Protein AF-A0A831ULT7-F1 (afdb_monomer)

Mean predicted aligned error: 6.1 Å

Secondary structure (DSSP, 8-state):
--------SEEEEEEEETTEEEEEEEETTEEEEEEEEEESHHHHHHHHHHHHHHHHHHHHHHHHHHHHTTT--HHHHHHHHHHHHHHHHTTS-HHHHHHHHHHHHHHHHTT----HHHHHHHHHHHTS-GGGHHHHHHHH-TTTHHHHHHHHTTPPPP--EEEEEEETTSTTEEEEEEEE----TTSSGGGGEEEEEEEETTS--EEEEEETT--S-SEEEETTSEEEEEEE---S---SSS--HHHHHHHHHHH-SSHHHHHHHHHTS---S-EEEEEEE--GGGTTSTT---EEEEEEE-SS-EEEEETT-HHHHH-EEE-TTS-EEE-----TTEE-

Nearest PDB structures (foldseek):
  2x1e-assembly3_C  TM=8.257E-01  e=5.379E-12  Penicillium chrysogenum
  6dxw-assembly4_D  TM=7.769E-01  e=4.660E-09  Homo sapiens
  5u84-assembly2_B  TM=7.081E-01  e=1.537E-08  Balaenoptera acutorostrata
  5u81-assembly1_A  TM=6.852E-01  e=1.823E-08  Heterocephalus glaber
  5u84-assembly1_A  TM=7.071E-01  e=2.873E-08  Balaenoptera acutorostrata

Foldseek 3Di:
DDDDDWDFPDKDFPDFDDPKTWMWGQTPVGIAIEIEFEEALLRRLLRQLLHQLVQLVVLLVLLLVVVVVLVDDSVLLLVVLVVLLVLQVVAAPPSNLNNLQSSQVNNVVNPHPDDSSSLSSSLSSLLDPLVPQLVVLVVRCVDPNPVSNVVSPPDDDFDKDKKWFFAPVDVLRFIDIDIDGGDDPPSCQVVQWHKYFYHYPPWWTKIATDGRSLPFHCWIATPLQKTKHKDADQDPAFASNWHRVRNLNRCLRTHDNDPVVNCVSQQPGQAGAWMKMKMKHRRPVQRPHPPGDIWMWIWTDHRPDIDIDTAQRVCLVVAWDQDPVRDTDRDGDRHHRMDD

Solvent-accessible surface area (backbone atoms only — not comparable to full-atom values): 17927 Å² total; per-residue (Å²): 136,82,88,79,89,80,69,67,78,47,74,47,76,78,40,73,45,96,88,16,36,24,34,38,33,35,34,100,92,46,75,46,41,37,36,37,32,44,37,50,48,50,52,25,14,26,27,48,14,45,54,40,22,70,36,24,39,52,36,39,53,38,61,54,40,64,47,39,76,64,66,45,55,63,72,56,52,52,52,49,33,55,58,51,29,62,40,23,52,80,46,44,58,64,61,57,59,46,16,44,46,22,19,18,52,18,5,43,77,63,71,26,88,38,48,49,66,45,42,47,36,45,52,35,54,74,66,49,67,76,87,46,53,64,67,56,41,58,79,72,33,92,84,62,45,71,70,46,43,61,69,59,67,78,70,78,81,71,68,45,43,56,39,36,40,17,38,96,78,34,80,91,38,46,59,48,73,51,71,47,88,49,68,80,76,93,57,62,54,79,79,33,44,33,34,40,39,43,37,42,64,98,45,41,35,28,37,28,48,39,41,40,55,60,84,36,30,63,26,37,38,22,77,56,36,38,35,42,39,54,29,88,35,94,56,94,49,63,45,52,75,11,31,48,63,38,51,51,49,31,45,36,38,35,67,35,70,48,59,68,52,35,48,52,55,61,66,72,48,52,34,18,48,25,33,30,38,39,41,35,28,44,35,64,91,34,61,94,47,95,73,46,64,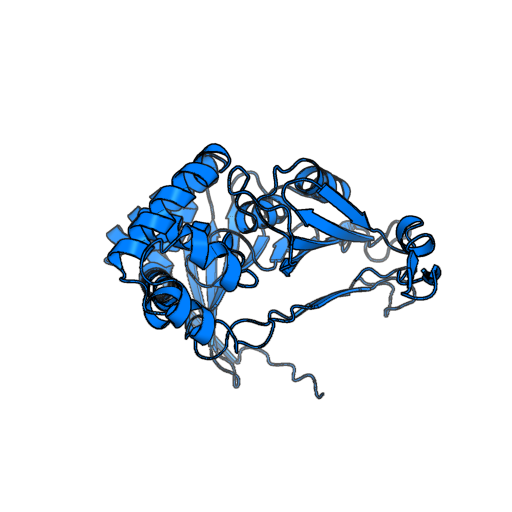56,50,52,40,29,34,49,33,23,43,84,46,66,48,79,43,46,48,49,25,67,66,30,71,65,31,57,47,70,46,102,88,67,47,79,42,78,72,46,78,55,28,78,52,29,42,106

Sequence (340 aa):
MSIIHVTAADKRIERAVGGGRLEVYTSPLGELPVVHISGTPEQMGRQYGALVGDKIARTASRLVGLFTEMGVPESIVHTLLDVCWKRLEAFTPERYLCEMAAIAEGAQEAGFAVTLEDLQRITTVTNFDLYKQEERAFEFLAHDAPEVLQKLQGRNAMSCTMFAVWGSRTLDGKLFASRDLDWASQTGIHEDRLITVYRPEGRNAFVSMDYAGIMGALAGMNQCGMSLAEVGSFSVCEELDGIPWVLMARRVLEEATCLEEAVDIIQHAMHTIGYNYLVADGDPEHFGTEAFNPRAAAFETNHACCAIFYADDPQEHAATWTDPDGNAVPYGLPMKEAVM

pLDDT: mean 89.7, std 14.27, range [40.59, 98.88]

Radius of gyration: 20.84 Å; Cα contacts (8 Å, |Δi|>4): 723; chains: 1; bounding box: 60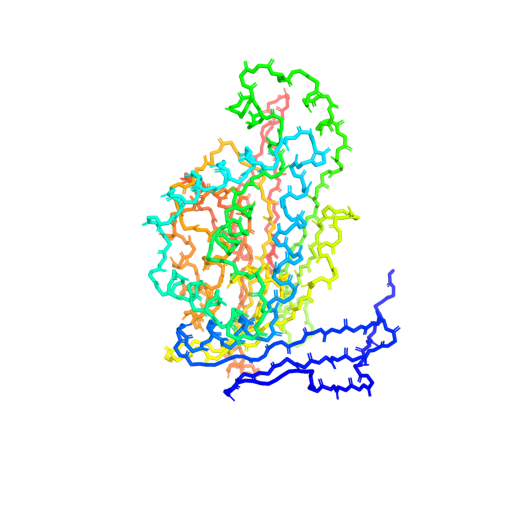×54×46 Å

Structure (mmCIF, N/CA/C/O backbone):
data_AF-A0A831ULT7-F1
#
_entry.id   AF-A0A831ULT7-F1
#
loop_
_atom_site.group_PDB
_atom_site.id
_atom_site.type_symbol
_atom_site.label_atom_id
_atom_site.label_alt_id
_atom_site.label_comp_id
_atom_site.label_asym_id
_atom_site.label_entity_id
_atom_site.label_seq_id
_atom_site.pdbx_PDB_ins_code
_atom_site.Cartn_x
_atom_site.Cartn_y
_atom_site.Cartn_z
_atom_site.occupancy
_atom_site.B_iso_or_equiv
_atom_site.auth_seq_id
_atom_site.auth_comp_id
_atom_site.auth_asym_id
_atom_site.auth_atom_id
_atom_site.pdbx_PDB_model_num
ATOM 1 N N . MET A 1 1 ? 20.413 -20.441 5.999 1.00 49.72 1 MET A N 1
ATOM 2 C CA . MET A 1 1 ? 19.109 -19.946 6.484 1.00 49.72 1 MET A CA 1
ATOM 3 C C . MET A 1 1 ? 18.143 -21.121 6.472 1.00 49.72 1 MET A C 1
ATOM 5 O O . MET A 1 1 ? 18.049 -21.779 5.445 1.00 49.72 1 MET A O 1
ATOM 9 N N . SER A 1 2 ? 17.517 -21.464 7.596 1.00 58.06 2 SER A N 1
ATOM 10 C CA . SER A 1 2 ? 16.446 -22.469 7.635 1.00 58.06 2 SER A CA 1
ATOM 11 C C . SER A 1 2 ? 15.106 -21.746 7.548 1.00 58.06 2 SER A C 1
ATOM 13 O O . SER A 1 2 ? 14.814 -20.935 8.426 1.00 58.06 2 SER A O 1
ATOM 15 N N . ILE A 1 3 ? 14.305 -22.020 6.518 1.00 67.50 3 ILE A N 1
ATOM 16 C CA . ILE A 1 3 ? 12.929 -21.515 6.440 1.00 67.50 3 ILE A CA 1
ATOM 17 C C . ILE A 1 3 ? 12.087 -22.356 7.401 1.00 67.50 3 ILE A C 1
ATOM 19 O O . ILE A 1 3 ? 11.975 -23.571 7.237 1.00 67.50 3 ILE A O 1
ATOM 23 N N . ILE A 1 4 ? 11.538 -21.722 8.436 1.00 76.00 4 ILE A N 1
ATOM 24 C CA . ILE A 1 4 ? 10.643 -22.380 9.389 1.00 76.00 4 ILE A CA 1
ATOM 25 C C . ILE A 1 4 ? 9.215 -22.087 8.943 1.00 76.00 4 ILE A C 1
ATOM 27 O O . ILE A 1 4 ? 8.753 -20.952 9.021 1.00 76.00 4 ILE A O 1
ATOM 31 N N . HIS A 1 5 ? 8.508 -23.118 8.492 1.00 79.12 5 HIS A N 1
ATOM 32 C CA . HIS A 1 5 ? 7.079 -23.013 8.225 1.00 79.12 5 HIS A CA 1
ATOM 33 C C . HIS A 1 5 ? 6.319 -23.133 9.540 1.00 79.12 5 HIS A C 1
ATOM 35 O O . HIS A 1 5 ? 6.414 -24.148 10.231 1.00 79.12 5 HIS A O 1
ATOM 41 N N . VAL A 1 6 ? 5.552 -22.101 9.877 1.00 82.31 6 VAL A N 1
ATOM 42 C CA . VAL A 1 6 ? 4.725 -22.085 11.080 1.00 82.31 6 VAL A CA 1
ATOM 43 C C . VAL A 1 6 ? 3.276 -21.891 10.681 1.00 82.31 6 VAL A C 1
ATOM 45 O O . VAL A 1 6 ? 2.928 -20.950 9.978 1.00 82.31 6 VAL A O 1
ATOM 48 N N . THR A 1 7 ? 2.428 -22.809 11.131 1.00 85.94 7 THR A N 1
ATOM 49 C CA . THR A 1 7 ? 0.974 -22.675 11.030 1.00 85.94 7 THR A CA 1
ATOM 50 C C . THR A 1 7 ? 0.452 -22.121 12.348 1.00 85.94 7 THR A C 1
ATOM 52 O O . THR A 1 7 ? 0.952 -22.490 13.414 1.00 85.94 7 THR A O 1
ATOM 55 N N . ALA A 1 8 ? -0.539 -21.232 12.288 1.00 87.00 8 ALA A N 1
ATOM 56 C CA . ALA A 1 8 ? -1.221 -20.770 13.488 1.00 87.00 8 ALA A CA 1
ATOM 57 C C . ALA A 1 8 ? -1.828 -21.967 14.238 1.00 87.00 8 ALA A C 1
ATOM 59 O O . ALA A 1 8 ? -2.486 -22.817 13.638 1.00 87.00 8 ALA A O 1
ATOM 60 N N . ALA A 1 9 ? -1.578 -22.038 15.542 1.00 86.19 9 ALA A N 1
ATOM 61 C CA . ALA A 1 9 ? -2.089 -23.094 16.408 1.00 86.19 9 ALA A CA 1
ATOM 62 C C . ALA A 1 9 ? -3.537 -22.824 16.839 1.00 86.19 9 ALA A C 1
ATOM 64 O O . ALA A 1 9 ? -4.292 -23.764 17.071 1.00 86.19 9 ALA A O 1
ATOM 65 N N . ASP A 1 10 ? -3.910 -21.548 16.941 1.00 93.12 10 ASP A N 1
ATOM 66 C CA . ASP A 1 10 ? -5.239 -21.108 17.354 1.00 93.12 10 ASP A CA 1
ATOM 67 C C . ASP A 1 10 ? -5.597 -19.760 16.709 1.00 93.12 10 ASP A C 1
ATOM 69 O O . ASP A 1 10 ? -4.718 -19.027 16.235 1.00 93.12 10 ASP A O 1
ATOM 73 N N . LYS A 1 11 ? -6.891 -19.431 16.703 1.00 95.19 11 LYS A N 1
ATOM 74 C CA . LYS A 1 11 ? -7.407 -18.115 16.329 1.00 95.19 11 LYS A CA 1
ATOM 75 C C . LYS A 1 11 ? -8.540 -17.680 17.254 1.00 95.19 11 LYS A C 1
ATOM 77 O O . LYS A 1 11 ? -9.432 -18.461 17.579 1.00 95.19 11 LYS A O 1
ATOM 82 N N . ARG A 1 12 ? -8.569 -16.392 17.591 1.00 97.25 12 ARG A N 1
ATOM 83 C CA . ARG A 1 12 ? -9.675 -15.767 18.335 1.00 97.25 12 ARG A CA 1
ATOM 84 C C . ARG A 1 12 ? -10.178 -14.519 17.627 1.00 97.25 12 ARG A C 1
ATOM 86 O O . ARG A 1 12 ? -9.401 -13.826 16.980 1.00 97.25 12 ARG A O 1
ATOM 93 N N . ILE A 1 13 ? -11.461 -14.210 17.787 1.00 98.00 13 ILE A N 1
ATOM 94 C CA . ILE A 1 13 ? -12.004 -12.898 17.423 1.00 98.00 13 ILE A CA 1
ATOM 95 C C . ILE A 1 13 ? -11.817 -11.992 18.636 1.00 98.00 13 ILE A C 1
ATOM 97 O O . ILE A 1 13 ? -12.379 -12.263 19.695 1.00 98.00 13 ILE A O 1
ATOM 101 N N . GLU A 1 14 ? -11.013 -10.944 18.493 1.00 97.75 14 GLU A N 1
ATOM 102 C CA . GLU A 1 14 ? -10.757 -9.984 19.567 1.00 97.75 14 GLU A CA 1
ATOM 103 C C . GLU A 1 14 ? -11.822 -8.885 19.604 1.00 97.75 14 GLU A C 1
ATOM 105 O O . GLU A 1 14 ? -12.304 -8.521 20.675 1.00 97.75 14 GLU A O 1
ATOM 110 N N . ARG A 1 15 ? -12.223 -8.377 18.433 1.00 98.31 15 ARG A N 1
ATOM 111 C CA . ARG A 1 15 ? -13.277 -7.362 18.288 1.00 98.31 15 ARG A CA 1
ATOM 112 C C . ARG A 1 15 ? -14.098 -7.619 17.030 1.00 98.31 15 ARG A C 1
ATOM 114 O O . ARG A 1 15 ? -13.589 -8.169 16.055 1.00 98.31 15 ARG A O 1
ATOM 121 N N . ALA A 1 16 ? -15.357 -7.196 17.046 1.00 98.19 16 ALA A N 1
ATOM 122 C CA . ALA A 1 16 ? -16.252 -7.243 15.895 1.00 98.19 16 ALA A CA 1
ATOM 123 C C . ALA A 1 16 ? -17.182 -6.026 15.906 1.00 98.19 16 ALA A C 1
ATOM 125 O O . ALA A 1 16 ? -17.679 -5.639 16.964 1.00 98.19 16 ALA A O 1
ATOM 126 N N . VAL A 1 17 ? -17.422 -5.436 14.737 1.00 98.06 17 VAL A N 1
ATOM 127 C CA . VAL A 1 17 ? -18.318 -4.286 14.566 1.00 98.06 17 VAL A CA 1
ATOM 128 C C . VAL A 1 17 ? -18.923 -4.298 13.164 1.00 98.06 17 VAL A C 1
ATOM 130 O O . VAL A 1 17 ? -18.213 -4.379 12.163 1.00 98.06 17 VAL A O 1
ATOM 133 N N . GLY A 1 18 ? -20.254 -4.237 13.073 1.00 95.06 18 GLY A N 1
ATOM 134 C CA . GLY A 1 18 ? -20.953 -4.374 11.792 1.00 95.06 18 GLY A CA 1
ATOM 135 C C . GLY A 1 18 ? -20.552 -5.666 11.065 1.00 95.06 18 GLY A C 1
ATOM 136 O O . GLY A 1 18 ? -20.682 -6.753 11.623 1.00 95.06 18 GLY A O 1
ATOM 137 N N . GLY A 1 19 ? -20.056 -5.541 9.829 1.00 93.88 19 GLY A N 1
ATOM 138 C CA . GLY A 1 19 ? -19.497 -6.655 9.047 1.00 93.88 19 GLY A CA 1
ATOM 139 C C . GLY A 1 19 ? -17.994 -6.903 9.250 1.00 93.88 19 GLY A C 1
ATOM 14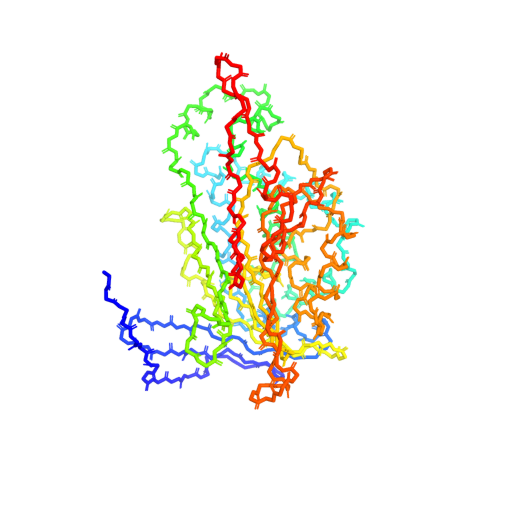0 O O . GLY A 1 19 ? -17.458 -7.868 8.704 1.00 93.88 19 GLY A O 1
ATOM 141 N N . GLY A 1 20 ? -17.313 -6.050 10.019 1.00 98.31 20 GLY A N 1
ATOM 142 C CA . GLY A 1 20 ? -15.874 -6.118 10.248 1.00 98.31 20 GLY A CA 1
ATOM 143 C C . GLY A 1 20 ? -15.497 -6.894 11.511 1.00 98.31 20 GLY A C 1
ATOM 144 O O . GLY A 1 20 ? -16.262 -6.967 12.477 1.00 98.31 20 GLY A O 1
ATOM 145 N N . ARG A 1 21 ? -14.291 -7.469 11.525 1.00 98.69 21 ARG A N 1
ATOM 146 C CA . ARG A 1 21 ? -13.740 -8.170 12.697 1.00 98.69 21 ARG A CA 1
ATOM 147 C C . ARG A 1 21 ? -12.218 -8.136 12.741 1.00 98.69 21 ARG A C 1
ATOM 149 O O . ARG A 1 21 ? -11.567 -8.164 11.702 1.00 98.69 21 ARG A O 1
ATOM 156 N N . LEU A 1 22 ? -11.673 -8.134 13.949 1.00 98.69 22 LEU A N 1
ATOM 157 C CA . LEU A 1 22 ? -10.258 -8.323 14.237 1.00 98.69 22 LEU A CA 1
ATOM 158 C C . LEU A 1 22 ? -10.070 -9.750 14.753 1.00 98.69 22 LEU A C 1
ATOM 160 O O . LEU A 1 22 ? -10.555 -10.094 15.832 1.00 98.69 22 LEU A O 1
ATOM 164 N N . GLU A 1 23 ? -9.380 -10.571 13.975 1.00 98.19 23 GLU A N 1
ATOM 165 C CA . GLU A 1 23 ? -8.919 -11.895 14.377 1.00 98.19 23 GLU A CA 1
ATOM 166 C C . GLU A 1 23 ? -7.468 -11.810 14.858 1.00 98.19 23 GLU A C 1
ATOM 168 O O . GLU A 1 23 ? -6.672 -11.042 14.325 1.00 98.19 23 GLU A O 1
ATOM 173 N N . VAL A 1 24 ? -7.099 -12.616 15.848 1.00 97.81 24 VAL A N 1
ATOM 174 C CA . VAL A 1 24 ? -5.704 -12.799 16.251 1.00 97.81 24 VAL A CA 1
ATOM 175 C C . VAL A 1 24 ? -5.343 -14.262 16.094 1.00 97.81 24 VAL A C 1
ATOM 177 O O . VAL A 1 24 ? -5.954 -15.129 16.723 1.00 97.81 24 VAL A O 1
ATOM 180 N N . TYR A 1 25 ? -4.357 -14.511 15.239 1.00 96.38 25 TYR A N 1
ATOM 181 C CA . TYR A 1 25 ? -3.784 -15.826 14.990 1.00 96.38 25 TYR A CA 1
ATOM 182 C C . TYR A 1 25 ? -2.570 -16.011 15.893 1.00 96.38 25 TYR A C 1
ATOM 184 O O . TYR A 1 25 ? -1.642 -15.204 15.854 1.00 96.38 25 TYR A O 1
ATOM 192 N N . THR A 1 26 ? -2.554 -17.072 16.694 1.00 95.62 26 THR A N 1
ATOM 193 C CA . THR A 1 26 ? -1.462 -17.345 17.635 1.00 95.62 26 THR A CA 1
ATOM 194 C C . THR A 1 26 ? -0.601 -18.491 17.118 1.00 95.62 26 THR A C 1
ATOM 196 O O . THR A 1 26 ? -1.102 -19.550 16.741 1.00 95.62 26 THR A O 1
ATOM 199 N N . SER A 1 27 ? 0.715 -18.294 17.120 1.00 92.31 27 SER A N 1
ATOM 200 C CA . SER A 1 27 ? 1.706 -19.296 16.728 1.00 92.31 27 SER A CA 1
ATOM 201 C C . SER A 1 27 ? 2.856 -19.366 17.743 1.00 92.31 27 SER A C 1
ATOM 203 O O . SER A 1 27 ? 3.010 -18.447 18.550 1.00 92.31 27 SER A O 1
ATOM 205 N N . PRO A 1 28 ? 3.722 -20.396 17.690 1.00 90.56 28 PRO A N 1
ATOM 206 C CA . PRO A 1 28 ? 4.948 -20.432 18.492 1.00 90.56 28 PRO A CA 1
ATOM 207 C C . PRO A 1 28 ? 5.895 -19.238 18.280 1.00 90.56 28 PRO A C 1
ATOM 209 O O . PRO A 1 28 ? 6.752 -19.001 19.125 1.00 90.56 28 PRO A O 1
ATOM 212 N N . LEU A 1 29 ? 5.756 -18.498 17.172 1.00 88.62 29 LEU A N 1
ATOM 213 C CA . LEU A 1 29 ? 6.556 -17.305 16.863 1.00 88.62 29 LEU A CA 1
ATOM 214 C C . LEU A 1 29 ? 5.872 -15.990 17.271 1.00 88.62 29 LEU A C 1
ATOM 216 O O . LEU A 1 29 ? 6.425 -14.916 17.048 1.00 88.62 29 LEU A O 1
ATOM 220 N N . GLY A 1 30 ? 4.684 -16.064 17.873 1.00 91.06 30 GLY A N 1
ATOM 221 C CA . GLY A 1 30 ? 3.921 -14.911 18.335 1.00 91.06 30 GLY A CA 1
ATOM 222 C C . GLY A 1 30 ? 2.551 -14.793 17.679 1.00 91.06 30 GLY A C 1
ATOM 223 O O . GLY A 1 30 ? 2.062 -15.713 17.015 1.00 91.06 30 GLY A O 1
ATOM 224 N N . GLU A 1 31 ? 1.928 -13.642 17.912 1.00 94.12 31 GLU A N 1
ATOM 225 C CA . GLU A 1 31 ? 0.592 -13.319 17.423 1.00 94.12 31 GLU A CA 1
ATOM 226 C C . GLU A 1 31 ? 0.642 -12.518 16.115 1.00 94.12 31 GLU A C 1
ATOM 228 O O . GLU A 1 31 ? 1.547 -11.707 15.893 1.00 94.12 31 GLU A O 1
ATOM 233 N N . LEU A 1 32 ? -0.354 -12.748 15.260 1.00 95.19 32 LEU A N 1
ATOM 234 C CA . LEU A 1 32 ? -0.589 -12.012 14.025 1.00 95.19 32 LEU A CA 1
ATOM 235 C C . LEU A 1 32 ? -2.038 -11.500 14.002 1.00 95.19 32 LEU A C 1
ATOM 237 O O . LEU A 1 32 ? -2.967 -12.299 13.836 1.00 95.19 32 LEU A O 1
ATOM 241 N N . PRO A 1 33 ? -2.246 -10.186 14.179 1.00 97.31 33 PRO A N 1
ATOM 242 C CA . PRO A 1 33 ? -3.554 -9.568 14.017 1.00 97.31 33 PRO A CA 1
ATOM 243 C C . PRO A 1 33 ? -3.970 -9.547 12.538 1.00 97.31 33 PRO A C 1
ATOM 245 O O . PRO A 1 33 ? -3.196 -9.128 11.677 1.00 97.31 33 PRO A O 1
ATOM 248 N N . VAL A 1 34 ? -5.202 -9.969 12.251 1.00 98.06 34 VAL A N 1
ATOM 249 C CA . VAL A 1 34 ? -5.816 -9.958 10.919 1.00 98.06 34 VAL A CA 1
ATOM 250 C C . VAL A 1 34 ? -7.158 -9.237 10.992 1.00 98.06 34 VAL A C 1
ATOM 252 O O . VAL A 1 34 ? -8.113 -9.706 11.610 1.00 98.06 34 VAL A O 1
ATOM 255 N N . VAL A 1 35 ? -7.235 -8.075 10.358 1.00 98.62 35 VAL A N 1
ATOM 256 C CA . VAL A 1 35 ? -8.439 -7.253 10.277 1.00 98.62 35 VAL A CA 1
ATOM 257 C C . VAL A 1 35 ? -9.208 -7.636 9.021 1.00 98.62 35 VAL A C 1
ATOM 259 O O . VAL A 1 35 ? -8.644 -7.701 7.938 1.00 98.62 35 VAL A O 1
ATOM 262 N N . HIS A 1 36 ? -10.507 -7.871 9.132 1.00 98.69 36 HIS A N 1
ATOM 263 C CA . HIS A 1 36 ? -11.393 -8.050 7.989 1.00 98.69 36 HIS A CA 1
ATOM 264 C C . HIS A 1 36 ? -12.389 -6.901 7.954 1.00 98.69 36 HIS A C 1
ATOM 266 O O . HIS A 1 36 ? -13.108 -6.705 8.935 1.00 98.69 36 HIS A O 1
ATOM 272 N N . ILE A 1 37 ? -12.462 -6.197 6.826 1.00 98.75 37 ILE A N 1
ATOM 273 C CA . ILE A 1 37 ? -13.422 -5.110 6.602 1.00 98.75 37 ILE A CA 1
ATOM 274 C C . ILE A 1 37 ? -14.040 -5.197 5.208 1.00 98.75 37 ILE A C 1
ATOM 276 O O . ILE A 1 37 ? -13.478 -5.807 4.295 1.00 98.75 37 ILE A O 1
ATOM 280 N N . SER A 1 38 ? -15.228 -4.620 5.054 1.00 98.56 38 SER A N 1
ATOM 281 C CA . SER A 1 38 ? -15.977 -4.664 3.796 1.00 98.56 38 SER A CA 1
ATOM 282 C C . SER A 1 38 ? -16.980 -3.525 3.665 1.00 98.56 38 SER A C 1
ATOM 284 O O . SER A 1 38 ? -17.522 -3.082 4.684 1.00 98.56 38 SER A O 1
ATOM 286 N N . GLY A 1 39 ? -17.280 -3.138 2.423 1.00 98.38 39 GLY A N 1
ATOM 287 C CA . GLY A 1 39 ? -18.316 -2.15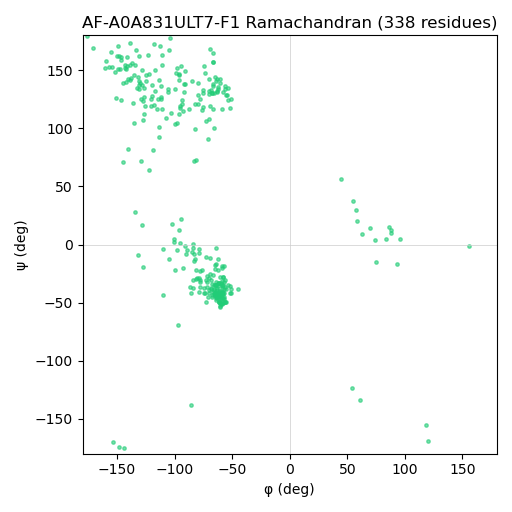8 2.088 1.00 98.38 39 GLY A CA 1
ATOM 288 C C . GLY A 1 39 ? -17.784 -0.915 1.375 1.00 98.38 39 GLY A C 1
ATOM 289 O O . GLY A 1 39 ? -16.739 -0.959 0.721 1.00 98.38 39 GLY A O 1
ATOM 290 N N . THR A 1 40 ? -18.515 0.192 1.503 1.00 98.38 40 THR A N 1
ATOM 291 C CA . THR A 1 40 ? -18.085 1.516 1.023 1.00 98.38 40 THR A CA 1
ATOM 292 C C . THR A 1 40 ? -16.870 2.027 1.816 1.00 98.38 40 THR A C 1
ATOM 294 O O . THR A 1 40 ? -16.588 1.500 2.900 1.00 98.38 40 THR A O 1
ATOM 297 N N . PRO A 1 41 ? -16.150 3.060 1.335 1.00 98.44 41 PRO A N 1
ATOM 298 C CA . PRO A 1 41 ? -15.070 3.694 2.096 1.00 98.44 41 PRO A CA 1
ATOM 299 C C . PRO A 1 41 ? -15.485 4.097 3.521 1.00 98.44 41 PRO A C 1
ATOM 301 O O . PRO A 1 41 ? -14.767 3.814 4.476 1.00 98.44 41 PRO A O 1
ATOM 304 N N . GLU A 1 42 ? -16.686 4.650 3.700 1.00 98.56 42 GLU A N 1
ATOM 305 C CA . GLU A 1 42 ? -17.234 5.024 5.008 1.00 98.56 42 GLU A CA 1
ATOM 306 C C . GLU A 1 42 ? -17.435 3.806 5.918 1.00 98.56 42 GLU A C 1
ATOM 308 O O . GLU A 1 42 ? -17.086 3.818 7.100 1.00 98.56 42 GLU A O 1
ATOM 313 N N . GLN A 1 43 ? -18.013 2.729 5.378 1.00 98.69 43 GLN A N 1
ATOM 314 C CA . GLN A 1 43 ? -18.287 1.513 6.141 1.00 98.69 43 GLN A CA 1
ATOM 315 C C . GLN A 1 43 ? -16.994 0.812 6.554 1.00 98.69 43 GLN A C 1
ATOM 317 O O . GLN A 1 43 ? -16.866 0.394 7.707 1.00 98.69 43 GLN A O 1
ATOM 322 N N . MET A 1 44 ? -16.042 0.690 5.626 1.00 98.62 44 MET A N 1
ATOM 323 C CA . MET A 1 44 ? -14.731 0.107 5.898 1.00 98.62 44 MET A CA 1
ATOM 324 C C . MET A 1 44 ? -13.952 0.949 6.903 1.00 98.62 44 MET A C 1
ATOM 326 O O . MET A 1 44 ? -13.418 0.386 7.857 1.00 98.62 44 MET A O 1
ATOM 330 N N . GLY A 1 45 ? -13.948 2.275 6.747 1.00 98.69 45 GLY A N 1
ATOM 331 C CA . GLY A 1 45 ? -13.260 3.175 7.663 1.00 98.69 45 GLY A CA 1
ATOM 332 C C . GLY A 1 45 ? -13.791 3.049 9.089 1.00 98.69 45 GLY A C 1
ATOM 333 O O . GLY A 1 45 ? -13.025 2.749 10.006 1.00 98.69 45 GLY A O 1
ATOM 334 N N . ARG A 1 46 ? -15.116 3.133 9.273 1.00 98.81 46 ARG A N 1
ATOM 335 C CA . ARG A 1 46 ? -15.748 2.963 10.595 1.00 98.81 46 ARG A CA 1
ATOM 336 C C . ARG A 1 46 ? -15.425 1.613 11.230 1.00 98.81 46 ARG A C 1
ATOM 338 O O . ARG A 1 46 ? -15.121 1.550 12.420 1.00 98.81 46 ARG A O 1
ATOM 345 N N . GLN A 1 47 ? -15.457 0.536 10.440 1.00 98.81 47 GLN A N 1
ATOM 346 C CA . GLN A 1 47 ? -15.057 -0.790 10.913 1.00 98.81 47 GLN A CA 1
ATOM 347 C C . GLN A 1 47 ? -13.592 -0.790 11.359 1.00 98.81 47 GLN A C 1
ATOM 349 O O . GLN A 1 47 ? -13.296 -1.186 12.480 1.00 98.81 47 GLN A O 1
ATOM 354 N N . TYR A 1 48 ? -12.673 -0.326 10.513 1.00 98.81 48 TYR A N 1
ATOM 355 C CA . TYR A 1 48 ? -11.241 -0.352 10.796 1.00 98.81 48 TYR A CA 1
ATOM 356 C C . TYR A 1 48 ? -10.893 0.453 12.055 1.00 98.81 48 TYR A C 1
ATOM 358 O O . TYR A 1 48 ? -10.253 -0.078 12.964 1.00 98.81 48 TYR A O 1
ATOM 366 N N . GLY A 1 49 ? -11.394 1.687 12.169 1.00 98.75 49 GLY A N 1
ATOM 367 C CA . GLY A 1 49 ? -11.181 2.537 13.342 1.00 98.75 49 GLY A CA 1
ATOM 368 C C . GLY A 1 49 ? -11.657 1.896 14.646 1.00 98.75 49 GLY A C 1
ATOM 369 O O . GLY A 1 49 ? -10.911 1.842 15.625 1.00 98.75 49 GLY A O 1
ATOM 370 N N . ALA A 1 50 ? -12.864 1.327 14.652 1.00 98.81 50 ALA A N 1
ATOM 371 C CA . ALA A 1 50 ? -13.410 0.655 15.830 1.00 98.81 50 ALA A CA 1
ATOM 372 C C . ALA A 1 50 ? -12.661 -0.643 16.188 1.00 98.81 50 ALA A C 1
ATOM 374 O O . ALA A 1 50 ? -12.587 -1.034 17.355 1.00 98.81 50 ALA A O 1
ATOM 375 N N . LEU A 1 51 ? -12.100 -1.334 15.192 1.00 98.81 51 LEU A N 1
ATOM 376 C CA . LEU A 1 51 ? -11.378 -2.586 15.401 1.00 98.81 51 LEU A CA 1
ATOM 377 C C . LEU A 1 51 ? -9.962 -2.359 15.926 1.00 98.81 51 LEU A C 1
ATOM 379 O O . LEU A 1 51 ? -9.537 -3.102 16.809 1.00 98.81 51 LEU A O 1
ATOM 383 N N . VAL A 1 52 ? -9.240 -1.356 15.419 1.00 98.56 52 VAL A N 1
ATOM 384 C CA . VAL A 1 52 ? -7.802 -1.184 15.697 1.00 98.56 52 VAL A CA 1
ATOM 385 C C . VAL A 1 52 ? -7.400 0.210 16.186 1.00 98.56 52 VAL A C 1
ATOM 387 O O . VAL A 1 52 ? -6.212 0.521 16.197 1.00 98.56 52 VAL A O 1
ATOM 390 N N . GLY A 1 53 ? -8.337 1.038 16.654 1.00 98.44 53 GLY A N 1
ATOM 391 C CA . GLY A 1 53 ? -8.055 2.405 17.113 1.00 98.44 53 GLY A CA 1
ATOM 392 C C . GLY A 1 53 ? -6.947 2.522 18.171 1.00 98.44 53 GLY A C 1
ATOM 393 O O . GLY A 1 53 ? -6.136 3.442 18.103 1.00 98.44 53 GLY A O 1
ATOM 394 N N . ASP A 1 54 ? -6.811 1.559 19.089 1.00 97.75 54 ASP A N 1
ATOM 395 C CA . ASP A 1 54 ? -5.692 1.538 20.045 1.00 97.75 54 ASP A CA 1
ATOM 396 C C . ASP A 1 54 ? -4.320 1.355 19.370 1.00 97.75 54 ASP A C 1
ATOM 398 O O . ASP A 1 54 ? -3.328 1.922 19.828 1.00 97.75 54 ASP A O 1
ATOM 402 N N . LYS A 1 55 ? -4.262 0.573 18.284 1.00 98.06 55 LYS A N 1
ATOM 403 C CA . LYS A 1 55 ? -3.051 0.349 17.483 1.00 98.06 55 LYS A CA 1
ATOM 404 C C . LYS A 1 55 ? -2.727 1.576 16.629 1.00 98.06 55 LYS A C 1
ATOM 406 O O . LYS A 1 55 ? -1.559 1.931 16.500 1.00 98.06 55 LYS A O 1
ATOM 411 N N . ILE A 1 56 ? -3.753 2.250 16.099 1.00 98.31 56 ILE A N 1
ATOM 412 C CA . ILE A 1 56 ? -3.597 3.507 15.348 1.00 98.31 56 ILE A CA 1
ATOM 413 C C . ILE A 1 56 ? -2.986 4.582 16.251 1.00 98.31 56 ILE A C 1
ATOM 415 O O . ILE A 1 56 ? -1.974 5.173 15.888 1.00 98.31 56 ILE A O 1
ATOM 419 N N . ALA A 1 57 ? -3.536 4.783 17.453 1.00 97.12 57 ALA A N 1
ATOM 420 C CA . ALA A 1 57 ? -3.031 5.784 18.394 1.00 97.12 57 ALA A CA 1
ATOM 421 C C . ALA A 1 57 ? -1.557 5.540 18.775 1.00 97.12 57 ALA A C 1
ATOM 423 O O . ALA A 1 57 ? -0.751 6.473 18.814 1.00 97.12 57 ALA A O 1
ATOM 424 N N . ARG A 1 58 ? -1.171 4.275 19.005 1.00 96.50 58 ARG A N 1
ATOM 425 C CA . ARG A 1 58 ? 0.234 3.910 19.251 1.00 96.50 58 ARG A CA 1
ATOM 426 C C . ARG A 1 58 ? 1.120 4.159 18.035 1.00 96.50 58 ARG A C 1
ATOM 428 O O . ARG A 1 58 ? 2.220 4.679 18.199 1.00 96.50 58 ARG A O 1
ATOM 435 N N . THR A 1 59 ? 0.650 3.827 16.835 1.00 95.50 59 THR A N 1
ATOM 436 C CA . THR A 1 59 ? 1.402 4.050 15.593 1.00 95.50 59 THR A CA 1
ATOM 437 C C . THR A 1 59 ? 1.620 5.540 15.334 1.00 95.50 59 THR A C 1
ATOM 439 O O . THR A 1 59 ? 2.756 5.940 15.089 1.00 95.50 59 THR A O 1
ATOM 442 N N . ALA A 1 60 ? 0.585 6.374 15.484 1.00 94.50 60 ALA A N 1
ATOM 443 C CA . ALA A 1 60 ? 0.696 7.829 15.366 1.00 94.50 60 ALA A CA 1
ATOM 444 C C . ALA A 1 60 ? 1.750 8.392 16.335 1.00 94.50 60 ALA A C 1
ATOM 446 O O . ALA A 1 60 ? 2.676 9.087 15.917 1.00 94.50 60 ALA A O 1
ATOM 447 N N . SER A 1 61 ? 1.673 8.008 17.615 1.00 93.75 61 SER A N 1
ATOM 448 C CA . SER A 1 61 ? 2.641 8.429 18.633 1.00 93.75 61 SER A CA 1
ATOM 449 C C . SER A 1 61 ? 4.072 7.979 18.311 1.00 93.75 61 SER A C 1
ATOM 451 O O . SER A 1 61 ? 5.005 8.768 18.445 1.00 93.75 61 SER A O 1
ATOM 453 N N . ARG A 1 62 ? 4.259 6.740 17.835 1.00 92.25 62 ARG A N 1
ATOM 454 C CA . ARG A 1 62 ? 5.576 6.195 17.458 1.00 92.25 62 ARG A CA 1
ATOM 455 C C . ARG A 1 62 ? 6.187 6.915 16.264 1.00 92.25 62 ARG A C 1
ATOM 457 O O . ARG A 1 62 ? 7.376 7.214 16.291 1.00 92.25 62 ARG A O 1
ATOM 464 N N . LEU A 1 63 ? 5.390 7.215 15.239 1.00 89.50 63 LEU A N 1
ATOM 465 C CA . LEU A 1 63 ? 5.866 7.929 14.054 1.00 89.50 63 LEU A CA 1
ATOM 466 C C . LEU A 1 63 ? 6.267 9.369 14.379 1.00 89.50 63 LEU A C 1
ATOM 468 O O . LEU A 1 63 ? 7.314 9.818 13.926 1.00 89.50 63 LEU A O 1
ATOM 472 N N . VAL A 1 64 ? 5.500 10.067 15.220 1.00 89.19 64 VAL A N 1
ATOM 473 C CA . VAL A 1 64 ? 5.901 11.381 15.752 1.00 89.19 64 VAL A CA 1
ATOM 474 C C . VAL A 1 64 ? 7.170 11.257 16.606 1.00 89.19 64 VAL A C 1
ATOM 476 O O . VAL A 1 64 ? 8.075 12.086 16.494 1.00 89.19 64 VAL A O 1
ATOM 479 N N . GLY A 1 65 ? 7.276 10.179 17.389 1.00 87.44 65 GLY A N 1
ATOM 480 C CA . GLY A 1 65 ? 8.448 9.816 18.186 1.00 87.44 65 GLY A CA 1
ATOM 481 C C . GLY A 1 65 ? 9.758 9.786 17.397 1.00 87.44 65 GLY A C 1
ATOM 482 O O . GLY A 1 65 ? 10.780 10.239 17.903 1.00 87.44 65 GLY A O 1
ATOM 483 N N . LEU A 1 66 ? 9.724 9.363 16.127 1.00 82.56 66 LEU A N 1
ATOM 484 C CA . LEU A 1 66 ? 10.911 9.340 15.261 1.00 82.56 66 LEU A CA 1
ATOM 485 C C . LEU A 1 66 ? 11.577 10.717 15.138 1.00 82.56 66 LEU A C 1
ATOM 487 O O . LEU A 1 66 ? 12.801 10.802 15.082 1.00 82.56 66 LEU A O 1
ATOM 491 N N . PHE A 1 67 ? 10.777 11.785 15.114 1.00 82.44 67 PHE A N 1
ATOM 492 C CA . PHE A 1 67 ? 11.256 13.162 14.998 1.00 82.44 67 PHE A CA 1
ATOM 493 C C . PHE A 1 67 ? 11.593 13.767 16.363 1.00 82.44 67 PHE A C 1
ATOM 495 O O . PHE A 1 67 ? 12.561 14.520 16.491 1.00 82.44 67 PHE A O 1
ATOM 502 N N . THR A 1 68 ? 10.822 13.444 17.404 1.00 83.50 68 THR A N 1
ATOM 503 C CA . THR A 1 68 ? 11.075 13.989 18.745 1.00 83.50 68 THR A CA 1
ATOM 504 C C . THR A 1 68 ? 12.324 13.388 19.386 1.00 83.50 68 THR A C 1
ATOM 506 O O . THR A 1 68 ? 13.063 14.105 20.060 1.00 83.50 68 THR A O 1
ATOM 509 N N . GLU A 1 69 ? 12.649 12.127 19.090 1.00 82.44 69 GLU A N 1
ATOM 510 C CA . GLU A 1 69 ? 13.930 11.499 19.445 1.00 82.44 69 GLU A CA 1
ATOM 511 C C . GLU A 1 69 ? 15.133 12.214 18.806 1.00 82.44 69 GLU A C 1
ATOM 513 O O . GLU A 1 69 ? 16.220 12.247 19.386 1.00 82.44 69 GLU A O 1
ATOM 518 N N . MET A 1 70 ? 14.935 12.858 17.649 1.00 72.56 70 MET A N 1
ATOM 519 C CA . MET A 1 70 ? 15.942 13.707 17.000 1.00 72.56 70 MET A CA 1
ATOM 520 C C . MET A 1 70 ? 16.049 15.108 17.628 1.00 72.56 70 MET A C 1
ATOM 522 O O . MET A 1 70 ? 16.930 15.883 17.260 1.00 72.56 70 MET A O 1
ATOM 526 N N . GLY A 1 71 ? 15.193 15.434 18.600 1.00 77.25 71 GLY A N 1
ATOM 527 C CA . GLY A 1 71 ? 15.174 16.717 19.304 1.00 77.25 71 GLY A CA 1
ATOM 528 C C . GLY A 1 71 ? 14.179 17.738 18.751 1.00 77.25 71 GLY A C 1
ATOM 529 O O . GLY A 1 71 ? 14.155 18.866 19.239 1.00 77.25 71 GLY A O 1
ATOM 530 N N . VAL A 1 72 ? 13.347 17.374 17.769 1.00 77.06 72 VAL A N 1
ATOM 531 C CA . VAL A 1 72 ? 12.311 18.274 17.242 1.00 77.06 72 VAL A CA 1
ATOM 532 C C . VAL A 1 72 ? 11.123 18.304 18.214 1.00 77.06 72 VAL A C 1
ATOM 534 O O . VAL A 1 72 ? 10.582 17.247 18.530 1.00 77.06 72 VAL A O 1
ATOM 537 N N . PRO A 1 73 ? 10.669 19.471 18.705 1.00 86.12 73 PRO A N 1
ATOM 538 C CA . PRO A 1 73 ? 9.508 19.525 19.590 1.00 86.12 73 PRO A CA 1
ATOM 539 C C . PRO A 1 73 ? 8.247 18.976 18.913 1.00 86.12 73 PRO A C 1
ATOM 541 O O . PRO A 1 73 ? 7.971 19.300 17.761 1.00 86.12 73 PRO A O 1
ATOM 544 N N . GLU A 1 74 ? 7.437 18.212 19.647 1.00 89.25 74 GLU A N 1
ATOM 545 C CA . GLU A 1 74 ? 6.226 17.555 19.125 1.00 89.25 74 GLU A CA 1
ATOM 546 C C . GLU A 1 74 ? 5.274 18.521 18.397 1.00 89.25 74 GLU A C 1
ATOM 548 O O . GLU A 1 74 ? 4.780 18.220 17.314 1.00 89.25 74 GLU A O 1
ATOM 553 N N . SER A 1 75 ? 5.072 19.727 18.934 1.00 87.38 75 SER A N 1
ATOM 554 C CA . SER A 1 75 ? 4.229 20.753 18.304 1.00 87.38 75 SER A CA 1
ATOM 555 C C . SER A 1 75 ? 4.740 21.201 16.932 1.00 87.38 75 SER A C 1
ATOM 557 O O . SER A 1 75 ? 3.942 21.517 16.047 1.00 87.38 75 SER A O 1
ATOM 559 N N . ILE A 1 76 ? 6.061 21.216 16.743 1.00 84.50 76 ILE A N 1
ATOM 560 C CA . ILE A 1 76 ? 6.701 21.539 15.467 1.00 84.50 76 ILE A CA 1
ATOM 561 C C . ILE A 1 76 ? 6.538 20.374 14.494 1.00 84.50 76 ILE A C 1
ATOM 563 O O . ILE A 1 76 ? 6.184 20.615 13.343 1.00 84.50 76 ILE A O 1
ATOM 567 N N . VAL A 1 77 ? 6.701 19.129 14.958 1.00 86.06 77 VAL A N 1
ATOM 568 C CA . VAL A 1 77 ? 6.453 17.925 14.144 1.00 86.06 77 VAL A CA 1
ATOM 569 C C . VAL A 1 77 ? 5.012 17.913 13.638 1.00 86.06 77 VAL A C 1
ATOM 571 O O . VAL A 1 77 ? 4.785 17.785 12.441 1.00 86.06 77 VAL A O 1
ATOM 574 N N . HIS A 1 78 ? 4.036 18.128 14.520 1.00 90.31 78 HIS A N 1
ATOM 575 C CA . HIS A 1 78 ? 2.626 18.211 14.139 1.00 90.31 78 HIS A CA 1
ATOM 576 C C . HIS A 1 78 ? 2.372 19.311 13.108 1.00 90.31 78 HIS A C 1
ATOM 578 O O . HIS A 1 78 ? 1.806 19.038 12.055 1.00 90.31 78 HIS A O 1
ATOM 584 N N . THR A 1 79 ? 2.858 20.530 13.362 1.00 86.06 79 THR A N 1
ATOM 585 C CA . THR A 1 79 ? 2.686 21.653 12.426 1.00 86.06 79 THR A CA 1
ATOM 586 C C . THR A 1 79 ? 3.289 21.341 11.056 1.00 86.06 79 THR A C 1
ATOM 588 O O . THR A 1 79 ? 2.674 21.633 10.032 1.00 86.06 79 THR A O 1
ATOM 591 N N . LEU A 1 80 ? 4.477 20.735 11.029 1.00 85.38 80 LEU A N 1
ATOM 592 C CA . LEU A 1 80 ? 5.148 20.328 9.800 1.00 85.38 80 LEU A CA 1
ATOM 593 C C . LEU A 1 80 ? 4.308 19.313 9.021 1.00 85.38 80 LEU A C 1
ATOM 595 O O . LEU A 1 80 ? 4.014 19.531 7.848 1.00 85.38 80 LEU A O 1
ATOM 599 N N . LEU A 1 81 ? 3.903 18.223 9.674 1.00 89.81 81 LEU A N 1
ATOM 600 C CA . LEU A 1 81 ? 3.135 17.162 9.029 1.00 89.81 81 LEU A CA 1
ATOM 601 C C . LEU A 1 81 ? 1.777 17.668 8.522 1.00 89.81 81 LEU A C 1
ATOM 603 O O . LEU A 1 81 ? 1.359 17.268 7.437 1.00 89.81 81 LEU A O 1
ATOM 607 N N . ASP A 1 82 ? 1.136 18.590 9.243 1.00 91.31 82 ASP A N 1
ATOM 608 C CA . ASP A 1 82 ? -0.128 19.213 8.836 1.00 91.31 82 ASP A CA 1
ATOM 609 C C . ASP A 1 82 ? 0.049 20.122 7.609 1.00 91.31 82 ASP A C 1
ATOM 611 O O . ASP A 1 82 ? -0.805 20.166 6.722 1.00 91.31 82 ASP A O 1
ATOM 615 N N . VAL A 1 83 ? 1.161 20.862 7.525 1.00 87.25 83 VAL A N 1
ATOM 616 C CA . VAL A 1 83 ? 1.489 21.685 6.348 1.00 87.25 83 VAL A CA 1
ATOM 617 C C . VAL A 1 83 ? 1.793 20.804 5.138 1.00 87.25 83 VAL A C 1
ATOM 619 O O . VAL A 1 83 ? 1.305 21.082 4.044 1.00 87.25 83 VAL A O 1
ATOM 622 N N . CYS A 1 84 ? 2.559 19.733 5.329 1.00 90.44 84 CYS A N 1
ATOM 623 C CA . CYS A 1 84 ? 2.881 18.771 4.280 1.00 90.44 84 CYS A CA 1
ATOM 624 C C . CYS A 1 84 ? 1.642 18.011 3.793 1.00 90.44 84 CYS A C 1
ATOM 626 O O . CYS A 1 84 ? 1.487 17.816 2.588 1.00 90.44 84 CYS A O 1
ATOM 628 N N . TRP A 1 85 ? 0.725 17.652 4.697 1.00 95.00 85 TRP A N 1
ATOM 629 C CA . TRP A 1 85 ? -0.538 17.014 4.335 1.00 95.00 85 TRP A CA 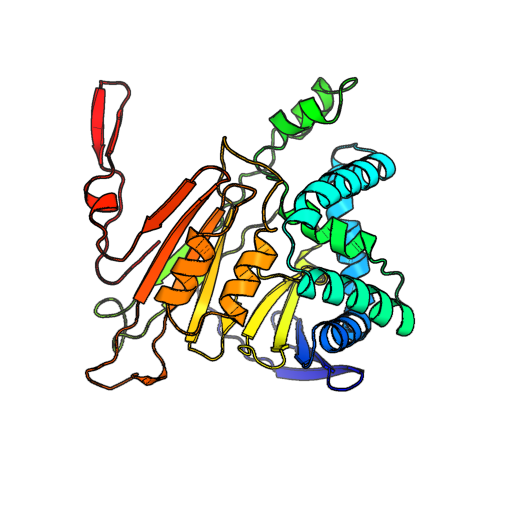1
ATOM 630 C C . TRP A 1 85 ? -1.344 17.860 3.347 1.00 95.00 85 TRP A C 1
ATOM 632 O O . TRP A 1 85 ? -1.836 17.323 2.365 1.00 95.00 85 TRP A O 1
ATOM 642 N N . LYS A 1 86 ? -1.409 19.186 3.526 1.00 94.12 86 LYS A N 1
ATOM 643 C CA . LYS A 1 86 ? -2.153 20.074 2.609 1.00 94.12 86 LYS A CA 1
ATOM 644 C C . LYS A 1 86 ? -1.678 19.996 1.156 1.00 94.12 86 LYS A C 1
ATOM 646 O O . LYS A 1 86 ? -2.468 20.264 0.255 1.00 94.12 86 LYS A O 1
ATOM 651 N N . ARG A 1 87 ? -0.402 19.660 0.925 1.00 93.44 87 ARG A N 1
ATOM 652 C CA . ARG A 1 87 ? 0.137 19.423 -0.423 1.00 93.44 87 ARG A CA 1
ATOM 653 C C . ARG A 1 87 ? -0.370 18.095 -0.986 1.00 93.44 87 ARG A C 1
ATOM 655 O O . ARG A 1 87 ? -0.939 18.071 -2.070 1.00 93.44 87 ARG A O 1
ATOM 662 N N . LEU A 1 88 ? -0.262 17.025 -0.196 1.00 95.50 88 LEU A N 1
ATOM 663 C CA . LEU A 1 88 ? -0.698 15.669 -0.556 1.00 95.50 88 LEU A CA 1
ATOM 664 C C . LEU A 1 88 ? -2.223 15.549 -0.729 1.00 95.50 88 LEU A C 1
ATOM 666 O O . LEU A 1 88 ? -2.710 14.791 -1.569 1.00 95.50 88 LEU A O 1
ATOM 670 N N . GLU A 1 89 ? -2.992 16.289 0.069 1.00 96.56 89 GLU A N 1
ATOM 671 C CA . GLU A 1 89 ? -4.456 16.242 0.108 1.00 96.56 89 GLU A CA 1
ATOM 672 C C . GLU A 1 89 ? -5.065 16.559 -1.261 1.00 96.56 89 GLU A C 1
ATOM 674 O O . GLU A 1 89 ? -5.973 15.859 -1.703 1.00 96.56 89 GLU A O 1
ATOM 679 N N . ALA A 1 90 ? -4.510 17.543 -1.979 1.00 94.94 90 ALA A N 1
ATOM 680 C CA . ALA A 1 90 ? -4.987 17.957 -3.300 1.00 94.94 90 ALA A CA 1
ATOM 681 C C . ALA A 1 90 ? -4.897 16.848 -4.367 1.00 94.94 90 ALA A C 1
ATOM 683 O O . ALA A 1 90 ? -5.614 16.894 -5.367 1.00 94.94 90 ALA A O 1
ATOM 684 N N . PHE A 1 91 ? -4.036 15.853 -4.148 1.00 96.50 91 PHE A N 1
ATOM 685 C CA . PHE A 1 91 ? -3.808 14.721 -5.048 1.00 96.50 91 PHE A CA 1
ATOM 686 C C . PHE A 1 91 ? -4.345 13.403 -4.487 1.00 96.50 91 PHE A C 1
ATOM 688 O O . PHE A 1 91 ? -4.288 12.374 -5.160 1.00 96.50 91 PHE A O 1
ATOM 695 N N . THR A 1 92 ? -4.871 13.415 -3.261 1.00 97.56 92 THR A N 1
ATOM 696 C CA . THR A 1 92 ? -5.416 12.228 -2.611 1.00 97.56 92 THR A CA 1
ATOM 697 C C . THR A 1 92 ? -6.851 11.992 -3.089 1.00 97.56 92 THR A C 1
ATOM 699 O O . THR A 1 92 ? -7.708 12.854 -2.893 1.00 97.56 92 THR A O 1
ATOM 702 N N . PRO A 1 93 ? -7.163 10.827 -3.694 1.00 96.50 93 PRO A N 1
ATOM 703 C CA . PRO A 1 93 ? -8.522 10.516 -4.129 1.00 96.50 93 PRO A CA 1
ATOM 704 C C . PRO A 1 93 ? -9.561 10.672 -3.010 1.00 96.50 93 PRO A C 1
ATOM 706 O O . PRO A 1 93 ? -9.376 10.150 -1.910 1.00 96.50 93 PRO A O 1
ATOM 709 N N . GLU A 1 94 ? -10.694 11.310 -3.319 1.00 97.38 94 GLU A N 1
ATOM 710 C CA . GLU A 1 94 ? -11.762 11.646 -2.357 1.00 97.38 94 GLU A CA 1
ATOM 711 C C . GLU A 1 94 ? -12.213 10.450 -1.508 1.00 97.38 94 GLU A C 1
ATOM 713 O O . GLU A 1 94 ? -12.423 10.571 -0.304 1.00 97.38 94 GLU A O 1
ATOM 718 N N . ARG A 1 95 ? -12.286 9.259 -2.109 1.00 96.81 95 ARG A N 1
ATOM 719 C CA . ARG A 1 95 ? -12.645 8.027 -1.396 1.00 96.81 95 ARG A CA 1
ATOM 720 C C . ARG A 1 95 ? -11.710 7.698 -0.229 1.00 96.81 95 ARG A C 1
ATOM 722 O O . ARG A 1 95 ? -12.170 7.166 0.772 1.00 96.81 95 ARG A O 1
ATOM 729 N N . TYR A 1 96 ? -10.421 8.004 -0.347 1.00 98.19 96 TYR A N 1
ATOM 730 C CA . TYR A 1 96 ? -9.447 7.771 0.715 1.00 98.19 96 TYR A CA 1
ATOM 731 C C . TYR A 1 96 ? -9.559 8.843 1.800 1.00 98.19 96 TYR A C 1
ATOM 733 O O . TYR A 1 96 ? -9.480 8.509 2.975 1.00 98.19 96 TYR A O 1
ATOM 741 N N . LEU A 1 97 ? -9.840 10.099 1.435 1.00 98.38 97 LEU A N 1
ATOM 742 C CA . LEU A 1 97 ? -10.146 11.161 2.406 1.00 98.38 97 LEU A CA 1
ATOM 743 C C . LEU A 1 97 ? -11.388 10.808 3.237 1.00 98.38 97 LEU A C 1
ATOM 745 O O . LEU A 1 97 ? -11.391 10.927 4.462 1.00 98.38 97 LEU A O 1
ATOM 749 N N . CYS A 1 98 ? -12.423 10.311 2.561 1.00 98.38 98 CYS A N 1
ATOM 750 C CA . CYS A 1 98 ? -13.648 9.831 3.178 1.00 98.38 98 CYS A CA 1
ATOM 751 C C . CYS A 1 98 ? -13.395 8.649 4.134 1.00 98.38 98 CYS A C 1
ATOM 753 O O . CYS A 1 98 ? -13.868 8.656 5.271 1.00 98.38 98 CYS A O 1
ATOM 755 N N . GLU A 1 99 ? -12.593 7.666 3.712 1.00 98.75 99 GLU A N 1
ATOM 756 C CA . GLU A 1 99 ? -12.214 6.534 4.562 1.00 98.75 99 GLU A CA 1
ATOM 757 C C . GLU A 1 99 ? -11.413 6.986 5.794 1.00 98.75 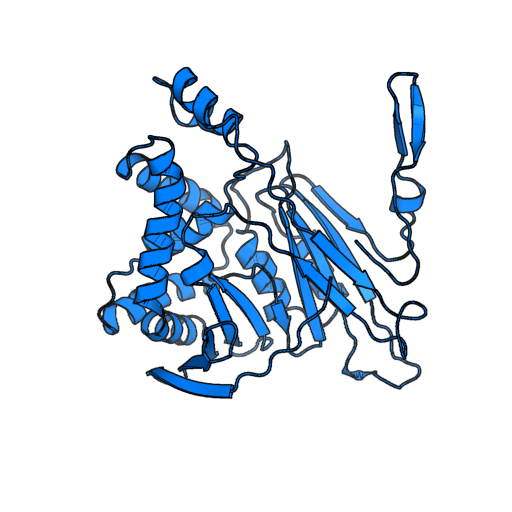99 GLU A C 1
ATOM 759 O O . GLU A 1 99 ? -11.728 6.543 6.894 1.00 98.75 99 GLU A O 1
ATOM 764 N N . MET A 1 100 ? -10.454 7.916 5.662 1.00 98.69 100 MET A N 1
ATOM 765 C CA . MET A 1 100 ? -9.703 8.462 6.808 1.00 98.69 100 MET A CA 1
ATOM 766 C C . MET A 1 100 ? -10.622 9.109 7.849 1.00 98.69 100 MET A C 1
ATOM 768 O O . MET A 1 100 ? -10.481 8.848 9.046 1.00 98.69 100 MET A O 1
ATOM 772 N N . ALA A 1 101 ? -11.583 9.925 7.404 1.00 98.81 101 ALA A N 1
ATOM 773 C CA . ALA A 1 101 ? -12.562 10.545 8.295 1.00 98.81 101 ALA A CA 1
ATOM 774 C C . ALA A 1 101 ? -13.408 9.482 9.011 1.00 98.81 101 ALA A C 1
ATOM 776 O O . ALA A 1 101 ? -13.551 9.510 10.233 1.00 98.81 101 ALA A O 1
ATOM 777 N N . ALA A 1 102 ? -13.882 8.484 8.267 1.00 98.81 102 ALA A N 1
ATOM 778 C CA . ALA A 1 102 ? -14.654 7.380 8.816 1.00 98.81 102 ALA A CA 1
ATOM 779 C C . ALA A 1 102 ? -13.852 6.504 9.800 1.00 98.81 102 ALA A C 1
ATOM 781 O O . ALA A 1 102 ? -14.425 5.996 10.765 1.00 98.81 102 ALA A O 1
ATOM 782 N N . ILE A 1 103 ? -12.537 6.342 9.602 1.00 98.88 103 ILE A N 1
ATOM 783 C CA . ILE A 1 103 ? -11.643 5.678 10.565 1.00 98.88 103 ILE A CA 1
ATOM 784 C C . ILE A 1 103 ? -11.620 6.440 11.886 1.00 98.88 103 ILE A C 1
ATOM 786 O O . ILE A 1 103 ? -11.809 5.827 12.938 1.00 98.88 103 ILE A O 1
ATOM 790 N N . ALA A 1 104 ? -11.418 7.758 11.848 1.00 98.88 104 ALA A N 1
ATOM 791 C CA . ALA A 1 104 ? -11.422 8.576 13.057 1.00 98.88 104 ALA A CA 1
ATOM 792 C C . ALA A 1 104 ? -12.774 8.487 13.788 1.00 98.88 104 ALA A C 1
ATOM 794 O O . ALA A 1 104 ? -12.805 8.228 14.990 1.00 98.88 104 ALA A O 1
ATOM 795 N N . GLU A 1 105 ? -13.889 8.596 13.060 1.00 98.81 105 GLU A N 1
ATOM 796 C CA . GLU A 1 105 ? -15.239 8.444 13.621 1.00 98.81 105 GLU A CA 1
ATOM 797 C C . GLU A 1 105 ? -15.440 7.072 14.280 1.00 98.81 105 GLU A C 1
ATOM 799 O O . GLU A 1 105 ? -15.844 6.994 15.439 1.00 98.81 105 GLU A O 1
ATOM 804 N N . GLY A 1 106 ? -15.115 5.981 13.578 1.00 98.75 106 GLY A N 1
ATOM 805 C CA . GLY A 1 106 ? -15.275 4.625 14.107 1.00 98.75 106 GLY A CA 1
ATOM 806 C C . GLY A 1 106 ? -14.401 4.355 15.332 1.00 98.75 106 GLY A C 1
ATOM 807 O O . GLY A 1 106 ? -14.834 3.699 16.281 1.00 98.75 106 GLY A O 1
ATOM 808 N N . ALA A 1 107 ? -13.180 4.890 15.348 1.00 98.81 107 ALA A N 1
ATOM 809 C CA . ALA A 1 107 ? -12.294 4.795 16.499 1.00 98.81 107 ALA A CA 1
ATOM 810 C C . ALA A 1 107 ? -12.859 5.550 17.714 1.00 98.81 107 ALA A C 1
ATOM 812 O O . ALA A 1 107 ? -12.885 4.996 18.815 1.00 98.81 107 ALA A O 1
ATOM 813 N N . GLN A 1 108 ? -13.372 6.767 17.514 1.00 98.69 108 GLN A N 1
ATOM 814 C CA . GLN A 1 108 ? -13.988 7.576 18.570 1.00 98.69 108 GLN A CA 1
ATOM 815 C C . GLN A 1 108 ? -15.270 6.939 19.118 1.00 98.69 108 GLN A C 1
ATOM 817 O O . GLN A 1 108 ? -15.453 6.883 20.334 1.00 98.69 108 GLN A O 1
ATOM 822 N N . GLU A 1 109 ? -16.125 6.392 18.250 1.00 98.50 109 GLU A N 1
ATOM 823 C CA . GLU A 1 109 ? -17.328 5.641 18.642 1.00 98.50 109 GLU A CA 1
ATOM 824 C C . GLU A 1 109 ? -16.986 4.414 19.503 1.00 98.50 109 GLU A C 1
ATOM 826 O O . GLU A 1 109 ? -17.731 4.070 20.423 1.00 98.50 109 GLU A O 1
ATOM 831 N N . ALA A 1 110 ? -15.834 3.785 19.253 1.00 98.25 110 ALA A N 1
ATOM 832 C CA . ALA A 1 110 ? -15.307 2.678 20.049 1.00 98.25 110 ALA A CA 1
ATOM 833 C C . ALA A 1 110 ? -14.515 3.117 21.300 1.00 98.25 110 ALA A C 1
ATOM 835 O O . ALA A 1 110 ? -14.039 2.265 22.052 1.00 98.25 110 ALA A O 1
ATOM 836 N N . GLY A 1 111 ? -14.391 4.424 21.555 1.00 98.38 111 GLY A N 1
ATOM 837 C CA . GLY A 1 111 ? -13.725 4.979 22.736 1.00 98.38 111 GLY A CA 1
ATOM 838 C C . GLY A 1 111 ? -12.210 5.163 22.606 1.00 98.38 111 GLY A C 1
ATOM 839 O O . GLY A 1 111 ? -11.537 5.354 23.619 1.00 98.38 111 GLY A O 1
ATOM 840 N N . PHE A 1 112 ? -11.657 5.114 21.392 1.00 98.44 112 PHE A N 1
ATOM 841 C CA . PHE A 1 112 ? -10.246 5.395 21.136 1.00 98.44 112 PHE A CA 1
ATOM 842 C C . PHE A 1 112 ? -10.025 6.870 20.794 1.00 98.44 112 PHE A C 1
ATOM 844 O O . PHE A 1 112 ? -10.773 7.471 20.025 1.00 98.44 112 PHE A O 1
ATOM 851 N N . ALA A 1 113 ? -8.957 7.447 21.342 1.00 97.00 113 ALA A N 1
ATOM 852 C CA . ALA A 1 113 ? -8.532 8.811 21.043 1.00 97.00 113 ALA A CA 1
ATOM 853 C C . ALA A 1 113 ? -7.725 8.841 19.735 1.00 97.00 113 ALA A C 1
ATOM 855 O O . ALA A 1 113 ? -6.505 8.961 19.760 1.00 97.00 113 ALA A O 1
ATOM 856 N N . VAL A 1 114 ? -8.420 8.666 18.611 1.00 98.50 114 VAL A N 1
ATOM 857 C CA . VAL A 1 114 ? -7.865 8.794 17.258 1.00 98.50 114 VAL A CA 1
ATOM 858 C C . VAL A 1 114 ? -8.581 9.941 16.555 1.00 98.50 114 VAL A C 1
ATOM 860 O O . VAL A 1 114 ? -9.810 10.046 16.594 1.00 98.50 114 VAL A O 1
ATOM 863 N N . THR A 1 115 ? -7.807 10.813 15.930 1.00 98.38 115 THR A N 1
ATOM 864 C CA . THR A 1 115 ? -8.283 11.985 15.191 1.00 98.38 115 THR A CA 1
ATOM 865 C C . THR A 1 115 ? -8.052 11.812 13.696 1.00 98.38 115 THR A C 1
ATOM 867 O O . THR A 1 115 ? -7.266 10.961 13.285 1.00 98.38 115 THR A O 1
ATOM 870 N N . LEU A 1 116 ? -8.731 12.609 12.868 1.00 98.62 116 LEU A N 1
ATOM 871 C CA . LEU A 1 116 ? -8.476 12.614 11.425 1.00 98.62 116 LEU A CA 1
ATOM 872 C C . LEU A 1 116 ? -7.024 13.026 11.145 1.00 98.62 116 LEU A C 1
ATOM 874 O O . LEU A 1 116 ? -6.351 12.414 10.318 1.00 98.62 116 LEU A O 1
ATOM 878 N N . GLU A 1 117 ? -6.529 14.005 11.893 1.00 98.06 117 GLU A N 1
ATOM 879 C CA . GLU A 1 117 ? -5.162 14.501 11.825 1.00 98.06 117 GLU A CA 1
ATOM 880 C C . GLU A 1 117 ? -4.137 13.391 12.095 1.00 98.06 117 GLU A C 1
ATOM 882 O O . GLU A 1 117 ? -3.095 13.366 11.448 1.00 98.06 117 GLU A O 1
ATOM 887 N N . ASP A 1 118 ? -4.425 12.425 12.976 1.00 98.00 118 ASP A N 1
ATOM 888 C CA . ASP A 1 118 ? -3.529 11.281 13.194 1.00 98.00 118 ASP A CA 1
ATOM 889 C C . ASP A 1 118 ? -3.355 10.446 11.916 1.00 98.00 118 ASP A C 1
ATOM 891 O O . ASP A 1 118 ? -2.232 10.092 11.560 1.00 98.00 118 ASP A O 1
ATOM 895 N N . LEU A 1 119 ? -4.439 10.166 11.182 1.00 98.31 119 LEU A N 1
ATOM 896 C CA . LEU A 1 119 ? -4.387 9.385 9.938 1.00 98.31 119 LEU A CA 1
ATOM 897 C C . LEU A 1 119 ? -3.698 10.157 8.808 1.00 98.31 119 LEU A C 1
ATOM 899 O O . LEU A 1 119 ? -2.914 9.584 8.041 1.00 98.31 119 LEU A O 1
ATOM 903 N N . GLN A 1 120 ? -3.964 11.460 8.730 1.00 97.75 120 GLN A N 1
ATOM 904 C CA . GLN A 1 120 ? -3.301 12.362 7.794 1.00 97.75 120 GLN A CA 1
ATOM 905 C C . GLN A 1 120 ? -1.797 12.381 8.063 1.00 97.75 120 GLN A C 1
ATOM 907 O O . GLN A 1 120 ? -1.012 12.110 7.162 1.00 97.75 120 GLN A O 1
ATOM 912 N N . ARG A 1 121 ? -1.382 12.584 9.318 1.00 95.75 121 ARG A N 1
ATOM 913 C CA . ARG A 1 121 ? 0.027 12.592 9.734 1.00 95.75 121 ARG A CA 1
ATOM 914 C C . ARG A 1 121 ? 0.716 11.258 9.486 1.00 95.75 121 ARG A C 1
ATOM 916 O O . ARG A 1 121 ? 1.824 11.275 8.962 1.00 95.75 121 ARG A O 1
ATOM 923 N N . ILE A 1 122 ? 0.077 10.124 9.795 1.00 95.88 122 ILE A N 1
ATOM 924 C CA . ILE A 1 122 ? 0.617 8.793 9.468 1.00 95.88 122 ILE A CA 1
ATOM 925 C C . ILE A 1 122 ? 0.914 8.706 7.965 1.00 95.88 122 ILE A C 1
ATOM 927 O O . ILE A 1 122 ? 2.025 8.345 7.583 1.00 95.88 122 ILE A O 1
ATOM 931 N N . THR A 1 123 ? -0.040 9.098 7.117 1.00 95.94 123 THR A N 1
ATOM 932 C CA . THR A 1 123 ? 0.117 9.077 5.652 1.00 95.94 123 THR A CA 1
ATOM 933 C C . THR A 1 123 ? 1.183 10.063 5.170 1.00 95.94 123 THR A C 1
ATOM 935 O O . THR A 1 123 ? 1.967 9.758 4.273 1.00 95.94 123 THR A O 1
ATOM 938 N N . THR A 1 124 ? 1.259 11.250 5.768 1.00 94.12 124 THR A N 1
ATOM 939 C CA . THR A 1 124 ? 2.288 12.233 5.431 1.00 94.12 124 THR A CA 1
ATOM 940 C C . THR A 1 124 ? 3.674 11.699 5.779 1.00 94.12 124 THR A C 1
ATOM 942 O O . THR A 1 124 ? 4.568 11.804 4.948 1.00 94.12 124 THR A O 1
ATOM 945 N N . VAL A 1 125 ? 3.857 11.071 6.950 1.00 89.81 125 VAL A N 1
ATOM 946 C CA . VAL A 1 125 ? 5.151 10.508 7.383 1.00 89.81 125 VAL A CA 1
ATOM 947 C C . VAL A 1 125 ? 5.677 9.464 6.401 1.00 89.81 125 VAL A C 1
ATOM 949 O O . VAL A 1 125 ? 6.880 9.442 6.157 1.00 89.81 125 VAL A O 1
ATOM 952 N N . THR A 1 126 ? 4.817 8.657 5.768 1.00 88.31 126 THR A N 1
ATOM 953 C CA . THR A 1 126 ? 5.290 7.705 4.745 1.00 88.31 126 THR A CA 1
ATOM 954 C C . THR A 1 126 ? 5.869 8.403 3.513 1.00 88.31 126 THR A C 1
ATOM 956 O O . THR A 1 126 ? 6.632 7.789 2.785 1.00 88.31 126 THR A O 1
ATOM 959 N N . ASN A 1 127 ? 5.529 9.673 3.273 1.00 88.62 127 ASN A N 1
ATOM 960 C CA . ASN A 1 127 ? 6.030 10.491 2.162 1.00 88.62 127 ASN A CA 1
ATOM 961 C C . ASN A 1 127 ? 7.214 11.388 2.567 1.00 88.62 127 ASN A C 1
ATOM 963 O O . ASN A 1 127 ? 7.604 12.300 1.831 1.00 88.62 127 ASN A O 1
ATOM 967 N N . PHE A 1 128 ? 7.798 11.149 3.741 1.00 79.06 128 PHE A N 1
ATOM 968 C CA . PHE A 1 128 ? 9.103 11.692 4.076 1.00 79.06 128 PHE A CA 1
ATOM 969 C C . PHE A 1 128 ? 10.170 10.674 3.731 1.00 79.06 128 PHE A C 1
ATOM 971 O O . PHE A 1 128 ? 10.203 9.582 4.296 1.00 79.06 128 PHE A O 1
ATOM 978 N N . ASP A 1 129 ? 11.079 11.077 2.848 1.00 66.88 129 ASP A N 1
ATOM 979 C CA . ASP A 1 129 ? 12.307 10.337 2.652 1.00 66.88 129 ASP A CA 1
ATOM 980 C C . ASP A 1 129 ? 13.153 10.417 3.934 1.00 66.88 129 ASP A C 1
ATOM 982 O O . ASP A 1 129 ? 13.822 11.414 4.228 1.00 66.88 129 ASP A O 1
ATOM 986 N N . LEU A 1 130 ? 13.092 9.352 4.737 1.00 54.09 130 LEU A N 1
ATOM 987 C CA . LEU A 1 130 ? 13.934 9.187 5.917 1.00 54.09 130 LEU A CA 1
ATOM 988 C C . LEU A 1 130 ? 15.408 8.957 5.542 1.00 54.09 130 LEU A C 1
ATOM 990 O O . LEU A 1 130 ? 16.251 9.045 6.434 1.00 54.09 130 LEU A O 1
ATOM 994 N N . TYR A 1 131 ? 15.741 8.699 4.273 1.00 48.34 131 TYR A N 1
ATOM 995 C CA . TYR A 1 131 ? 17.115 8.647 3.769 1.00 48.34 131 TYR A CA 1
ATOM 996 C C . TYR A 1 131 ? 17.702 10.054 3.554 1.00 48.34 131 TYR A C 1
ATOM 998 O O . TYR A 1 131 ? 18.917 10.226 3.646 1.00 48.34 131 TYR A O 1
ATOM 1006 N N . LYS A 1 132 ? 16.858 11.085 3.385 1.00 48.81 132 LYS A N 1
ATOM 1007 C CA . LYS A 1 132 ? 17.251 12.499 3.226 1.00 48.81 132 LYS A CA 1
ATOM 1008 C C . LYS A 1 132 ? 17.244 13.317 4.521 1.00 48.81 132 LYS A C 1
ATOM 1010 O O . LYS A 1 132 ? 17.158 14.549 4.476 1.00 48.81 132 LYS A O 1
ATOM 1015 N N . GLN A 1 133 ? 17.343 12.644 5.674 1.00 50.31 133 GLN A N 1
ATOM 1016 C CA . GLN A 1 133 ? 17.318 13.249 7.014 1.00 50.31 133 GLN A CA 1
ATOM 1017 C C . GLN A 1 133 ? 18.214 14.502 7.116 1.00 50.31 133 GLN A C 1
ATOM 1019 O O . GLN A 1 133 ? 17.811 15.488 7.729 1.00 50.31 133 GLN A O 1
ATOM 1024 N N . GLU A 1 134 ? 19.380 14.500 6.463 1.00 43.69 134 GLU A N 1
ATOM 1025 C CA . GLU A 1 134 ? 20.372 15.579 6.532 1.00 43.69 134 GLU A CA 1
ATOM 1026 C C . GLU A 1 134 ? 20.007 16.857 5.750 1.00 43.69 134 GLU A C 1
ATOM 1028 O O . GLU A 1 134 ? 20.199 17.952 6.274 1.00 43.69 134 GLU A O 1
ATOM 1033 N N . GLU A 1 135 ? 19.453 16.769 4.534 1.00 44.97 135 GLU A N 1
ATOM 1034 C CA . GLU A 1 135 ? 19.175 17.967 3.712 1.00 44.97 135 GLU A CA 1
ATOM 1035 C C . GLU A 1 135 ? 17.843 18.627 4.065 1.00 44.97 135 GLU A C 1
ATOM 1037 O O . GLU A 1 135 ? 17.736 19.851 4.110 1.00 44.97 135 GLU A O 1
ATOM 1042 N N . ARG A 1 136 ? 16.825 17.822 4.376 1.00 48.78 136 ARG A N 1
ATOM 1043 C CA . ARG A 1 136 ? 15.507 18.334 4.756 1.00 48.78 136 ARG A CA 1
ATOM 1044 C C . ARG A 1 136 ? 15.543 18.997 6.146 1.00 48.78 136 ARG A C 1
ATOM 1046 O O . ARG A 1 136 ? 14.854 19.987 6.369 1.00 48.78 136 ARG A O 1
ATOM 1053 N N . ALA A 1 137 ? 16.434 18.568 7.048 1.00 45.47 137 ALA A N 1
ATOM 1054 C CA . ALA A 1 137 ? 16.673 19.246 8.330 1.00 45.47 137 ALA A CA 1
ATOM 1055 C C . ALA A 1 137 ? 17.059 20.736 8.182 1.00 45.47 137 ALA A C 1
ATOM 1057 O O . ALA A 1 137 ? 16.695 21.542 9.042 1.00 45.47 137 ALA A O 1
ATOM 1058 N N . PHE A 1 138 ? 17.734 21.121 7.088 1.00 42.72 138 PHE A N 1
ATOM 1059 C CA . PHE A 1 138 ? 18.082 22.520 6.805 1.00 42.72 138 PHE A CA 1
ATOM 1060 C C . PHE A 1 138 ? 16.881 23.378 6.389 1.00 42.72 138 PHE A C 1
ATOM 1062 O O . PHE A 1 138 ? 16.856 24.566 6.709 1.00 42.72 138 PHE A O 1
ATOM 1069 N N . GLU A 1 139 ? 15.872 22.798 5.734 1.00 46.53 139 GLU A N 1
ATOM 1070 C CA . GLU A 1 139 ? 14.596 23.486 5.487 1.00 46.53 139 GLU A CA 1
ATOM 1071 C C . GLU A 1 139 ? 13.769 23.626 6.775 1.00 46.53 139 GLU A C 1
ATOM 1073 O O . GLU A 1 139 ? 12.991 24.570 6.920 1.00 46.53 139 GLU A O 1
ATOM 1078 N N . PHE A 1 140 ? 13.958 22.714 7.735 1.00 50.09 140 PHE A N 1
ATOM 1079 C CA . PHE A 1 140 ? 13.113 22.593 8.925 1.00 50.09 140 PHE A CA 1
ATOM 1080 C C . PHE A 1 140 ? 13.590 23.367 10.160 1.00 50.09 140 PHE A C 1
ATOM 1082 O O . PHE A 1 140 ? 12.780 23.634 11.047 1.00 50.09 140 PHE A O 1
ATOM 1089 N N . LEU A 1 141 ? 14.868 23.750 10.252 1.00 50.94 141 LEU A N 1
ATOM 1090 C CA . LEU A 1 141 ? 15.432 24.391 11.448 1.00 50.94 141 LEU A CA 1
ATOM 1091 C C . LEU A 1 141 ? 16.406 25.516 11.076 1.00 50.94 141 LEU A C 1
ATOM 1093 O O . LEU A 1 141 ? 17.623 25.357 11.124 1.00 50.94 141 LEU A O 1
ATOM 1097 N N . ALA A 1 142 ? 15.873 26.705 10.784 1.00 44.81 142 ALA A N 1
ATOM 1098 C CA . ALA A 1 142 ? 16.675 27.894 10.472 1.00 44.81 142 ALA A CA 1
ATOM 1099 C C . ALA A 1 142 ? 17.563 28.407 11.634 1.00 44.81 142 ALA A C 1
ATOM 1101 O O . ALA A 1 142 ? 18.305 29.371 11.441 1.00 44.81 142 ALA A O 1
ATOM 1102 N N . HIS A 1 143 ? 17.513 27.799 12.829 1.00 51.59 143 HIS A N 1
ATOM 1103 C CA . HIS A 1 143 ? 18.247 28.295 14.000 1.00 51.59 143 HIS A CA 1
ATOM 1104 C C . HIS A 1 143 ? 19.157 27.287 14.731 1.00 51.59 143 HIS A C 1
ATOM 1106 O O . HIS A 1 143 ? 20.109 27.759 15.341 1.00 51.59 143 HIS A O 1
ATOM 1112 N N . ASP A 1 144 ? 18.990 25.961 14.583 1.00 47.91 144 ASP A N 1
ATOM 1113 C CA . ASP A 1 144 ? 19.784 24.945 15.324 1.00 47.91 144 ASP A CA 1
ATOM 1114 C C . ASP A 1 144 ? 20.306 23.774 14.444 1.00 47.91 144 ASP A C 1
ATOM 1116 O O . ASP A 1 144 ? 20.516 22.651 14.903 1.00 47.91 144 ASP A O 1
ATOM 1120 N N . ALA A 1 145 ? 20.530 24.023 13.150 1.00 52.22 145 ALA A N 1
ATOM 1121 C CA . ALA A 1 145 ? 20.887 23.008 12.145 1.00 52.22 145 ALA A CA 1
ATOM 1122 C C . ALA A 1 145 ? 22.140 22.127 12.427 1.00 52.22 145 ALA A 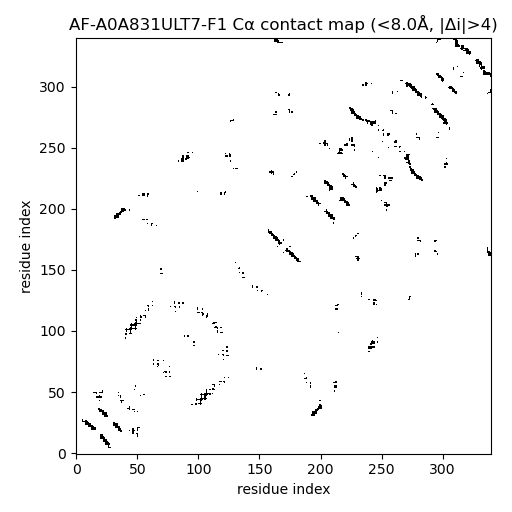C 1
ATOM 1124 O O . ALA A 1 145 ? 22.091 20.936 12.113 1.00 52.22 145 ALA A O 1
ATOM 1125 N N . PRO A 1 146 ? 23.262 22.617 13.004 1.00 48.03 146 PRO A N 1
ATOM 1126 C CA . PRO A 1 146 ? 24.503 21.828 13.056 1.00 48.03 146 PRO A CA 1
ATOM 1127 C C . PRO A 1 146 ? 24.486 20.641 14.035 1.00 48.03 146 PRO A C 1
ATOM 1129 O O . PRO A 1 146 ? 25.062 19.595 13.742 1.00 48.03 146 PRO A O 1
ATOM 1132 N N . GLU A 1 147 ? 23.837 20.779 15.196 1.00 50.09 147 GLU A N 1
ATOM 1133 C CA . GLU A 1 147 ? 23.811 19.729 16.232 1.00 50.09 147 GLU A CA 1
ATOM 1134 C C . GLU A 1 147 ? 22.830 18.597 15.894 1.00 50.09 147 GLU A C 1
ATOM 1136 O O . GLU A 1 147 ? 23.064 17.438 16.244 1.00 50.09 147 GLU A O 1
ATOM 1141 N N . VAL A 1 148 ? 21.747 18.919 15.179 1.00 50.12 148 VAL A N 1
ATOM 1142 C CA . VAL A 1 148 ? 20.781 17.940 14.659 1.00 50.12 148 VAL A CA 1
ATOM 1143 C C . VAL A 1 148 ? 21.411 17.124 13.529 1.00 50.12 148 VAL A C 1
ATOM 1145 O O . VAL A 1 148 ? 21.306 15.900 13.534 1.00 50.12 148 VAL A O 1
ATOM 1148 N N . LEU A 1 149 ? 22.161 17.770 12.629 1.00 46.62 149 LEU A N 1
ATOM 1149 C CA . LEU A 1 149 ? 22.853 17.111 11.516 1.00 46.62 149 LEU A CA 1
ATOM 1150 C C . LEU A 1 149 ? 23.844 16.033 11.990 1.00 46.62 149 LEU A C 1
ATOM 1152 O O . LEU A 1 149 ? 23.887 14.934 11.445 1.00 46.62 149 LEU A O 1
ATOM 1156 N N . GLN A 1 150 ? 24.586 16.306 13.067 1.00 48.22 150 GLN A N 1
ATOM 1157 C CA . GLN A 1 150 ? 25.546 15.352 13.627 1.00 48.22 150 GLN A CA 1
ATOM 1158 C C . GLN A 1 150 ? 24.877 14.123 14.274 1.00 48.22 150 GLN A C 1
ATOM 1160 O O . GLN A 1 150 ? 25.490 13.062 14.342 1.00 48.22 150 GLN A O 1
ATOM 1165 N N . LYS A 1 151 ? 23.625 14.241 14.739 1.00 49.91 151 LYS A N 1
ATOM 1166 C CA . LYS A 1 151 ? 22.844 13.111 15.280 1.00 49.91 151 LYS A CA 1
ATOM 1167 C C . LYS A 1 151 ? 22.194 12.254 14.193 1.00 49.91 151 LYS A C 1
ATOM 1169 O O . LYS A 1 151 ? 21.870 11.099 14.456 1.00 49.91 151 LYS A O 1
ATOM 1174 N N . LEU A 1 152 ? 21.998 12.818 13.002 1.00 45.53 152 LEU A N 1
ATOM 1175 C CA . LEU A 1 152 ? 21.441 12.133 11.833 1.00 45.53 152 LEU A CA 1
ATOM 1176 C C . LEU A 1 152 ? 22.479 11.249 11.133 1.00 45.53 152 LEU A C 1
ATOM 1178 O O . LEU A 1 152 ? 22.150 10.183 10.610 1.00 45.53 152 LEU A O 1
ATOM 1182 N N . GLN A 1 153 ? 23.749 11.641 11.232 1.00 40.59 153 GLN A N 1
ATOM 1183 C CA . GLN A 1 153 ? 24.903 10.874 10.779 1.00 40.59 153 GLN A CA 1
ATOM 1184 C C . GLN A 1 153 ? 25.135 9.652 11.679 1.00 40.59 153 GLN A C 1
ATOM 1186 O O . GLN A 1 153 ? 25.851 9.714 12.677 1.00 40.59 153 GLN A O 1
ATOM 1191 N N . GLY A 1 154 ? 24.530 8.513 11.334 1.00 41.12 154 GLY A N 1
ATOM 1192 C CA . GLY A 1 154 ? 24.815 7.247 12.021 1.00 41.12 154 GLY A CA 1
ATOM 1193 C C . GLY A 1 154 ? 23.730 6.177 11.979 1.00 41.12 154 GLY A C 1
ATOM 1194 O O . GLY A 1 154 ? 23.943 5.092 12.522 1.00 41.12 154 GLY A O 1
ATOM 1195 N N . ARG A 1 155 ? 22.573 6.429 11.355 1.00 51.53 155 ARG A N 1
ATOM 1196 C CA . ARG A 1 155 ? 21.592 5.363 11.121 1.00 51.53 155 ARG A CA 1
ATOM 1197 C C . ARG A 1 155 ? 22.017 4.524 9.914 1.00 51.53 155 ARG A C 1
ATOM 1199 O O . ARG A 1 155 ? 22.321 5.063 8.855 1.00 51.53 155 ARG A O 1
ATOM 1206 N N . ASN A 1 156 ? 22.059 3.201 10.093 1.00 47.28 156 ASN A N 1
ATOM 1207 C CA . ASN A 1 156 ? 22.298 2.262 8.997 1.00 47.28 156 ASN A CA 1
ATOM 1208 C C . ASN A 1 156 ? 21.251 2.485 7.899 1.00 47.28 156 ASN A C 1
ATOM 1210 O O . ASN A 1 156 ? 20.067 2.629 8.207 1.00 47.28 156 ASN A O 1
ATOM 1214 N N . ALA A 1 157 ? 21.688 2.484 6.639 1.00 53.44 157 ALA A N 1
ATOM 1215 C CA . ALA A 1 157 ? 20.789 2.519 5.494 1.00 53.44 157 ALA A CA 1
ATOM 1216 C C . ALA A 1 157 ? 19.775 1.365 5.595 1.00 53.44 157 ALA A C 1
ATOM 1218 O O . ALA A 1 157 ? 20.160 0.218 5.820 1.00 53.44 157 ALA A O 1
ATOM 1219 N N . MET A 1 158 ? 18.485 1.676 5.467 1.00 67.19 158 MET A N 1
ATOM 1220 C CA . MET A 1 158 ? 17.431 0.666 5.355 1.00 67.19 158 MET A CA 1
ATOM 1221 C C . MET A 1 158 ? 17.561 -0.016 3.982 1.00 67.19 158 MET A C 1
ATOM 1223 O O . MET A 1 158 ? 17.656 0.678 2.969 1.00 67.19 158 MET A O 1
ATOM 1227 N N . SER A 1 159 ? 17.590 -1.351 3.938 1.00 71.00 159 SER A N 1
ATOM 1228 C CA . SER A 1 159 ? 17.799 -2.135 2.710 1.00 71.00 159 SER A CA 1
ATOM 1229 C C . SER A 1 159 ? 16.609 -3.039 2.405 1.00 71.00 159 SER A C 1
ATOM 1231 O O . SER A 1 159 ? 16.625 -4.229 2.693 1.00 71.00 159 SER A O 1
ATOM 1233 N N . CYS A 1 160 ? 15.554 -2.498 1.806 1.00 83.56 160 CYS A N 1
ATOM 1234 C CA . CYS A 1 160 ? 14.467 -3.355 1.338 1.00 83.56 160 CYS A CA 1
ATOM 1235 C C . CYS A 1 160 ? 14.899 -4.124 0.077 1.00 83.56 160 CYS A C 1
ATOM 1237 O O . CYS A 1 160 ? 15.693 -3.632 -0.720 1.00 83.56 160 CYS A O 1
ATOM 1239 N N . THR A 1 161 ? 14.385 -5.341 -0.099 1.00 90.12 161 THR A N 1
ATOM 1240 C CA . THR A 1 161 ? 14.636 -6.172 -1.291 1.00 90.12 161 THR A CA 1
ATOM 1241 C C . THR A 1 161 ? 13.315 -6.714 -1.812 1.00 90.12 161 THR A C 1
ATOM 1243 O O . THR A 1 161 ? 12.444 -7.060 -1.014 1.00 90.12 161 THR A O 1
ATOM 1246 N N . MET A 1 162 ? 13.171 -6.835 -3.130 1.00 94.25 162 MET A N 1
ATOM 1247 C CA . MET A 1 162 ? 12.044 -7.503 -3.780 1.00 94.25 162 MET A CA 1
ATOM 1248 C C . MET A 1 162 ? 12.514 -8.268 -5.021 1.00 94.25 162 MET A C 1
ATOM 1250 O O . MET A 1 162 ? 13.560 -7.955 -5.578 1.00 94.25 162 MET A O 1
ATOM 1254 N N . PHE A 1 163 ? 11.782 -9.308 -5.418 1.00 95.38 163 PHE A N 1
ATOM 1255 C CA . PHE A 1 163 ? 11.996 -10.006 -6.689 1.00 95.38 163 PHE A CA 1
ATOM 1256 C C . PHE A 1 163 ? 10.753 -10.792 -7.111 1.00 95.38 163 PHE A C 1
ATOM 1258 O O . PHE A 1 163 ? 9.945 -11.200 -6.271 1.00 95.38 163 PHE A O 1
ATOM 1265 N N . ALA A 1 164 ? 10.648 -11.074 -8.408 1.00 97.50 164 ALA A N 1
ATOM 1266 C CA . ALA A 1 164 ? 9.715 -12.036 -8.982 1.00 97.50 164 ALA A CA 1
ATOM 1267 C C . ALA A 1 164 ? 10.456 -13.019 -9.900 1.00 97.50 164 ALA A C 1
ATOM 1269 O O . ALA A 1 164 ? 11.307 -12.615 -10.688 1.00 97.50 164 ALA A O 1
ATOM 1270 N N . VAL A 1 165 ? 10.127 -14.309 -9.816 1.00 97.88 165 VAL A N 1
ATOM 1271 C CA . VAL A 1 165 ? 10.668 -15.379 -10.676 1.00 97.88 165 VAL A CA 1
ATOM 1272 C C . VAL A 1 165 ? 9.560 -16.341 -11.097 1.00 97.88 165 VAL A C 1
ATOM 1274 O O . VAL A 1 165 ? 8.669 -16.638 -10.302 1.00 97.88 165 VAL A O 1
ATOM 1277 N N . TRP A 1 166 ? 9.605 -16.841 -12.331 1.00 97.94 166 TRP A N 1
ATOM 1278 C CA . TRP A 1 166 ? 8.617 -17.788 -12.866 1.00 97.94 166 TRP A CA 1
ATOM 1279 C C . TRP A 1 166 ? 9.213 -18.670 -13.973 1.00 97.94 166 TRP A C 1
ATOM 1281 O O . TRP A 1 166 ? 10.432 -18.705 -14.171 1.00 97.94 166 TRP A O 1
ATOM 1291 N N . GLY A 1 167 ? 8.363 -19.426 -14.676 1.00 96.44 167 GLY A N 1
ATOM 1292 C CA . GLY A 1 167 ? 8.761 -20.179 -15.864 1.00 96.44 167 GLY A CA 1
ATOM 1293 C C . GLY A 1 167 ? 9.839 -21.219 -15.561 1.00 96.44 167 GLY A C 1
ATOM 1294 O O . GLY A 1 167 ? 9.764 -21.933 -14.557 1.00 96.44 167 GLY A O 1
ATOM 1295 N N . SER A 1 168 ? 10.875 -21.285 -16.396 1.00 96.25 168 SER A N 1
ATOM 1296 C CA . SER A 1 168 ? 11.968 -22.258 -16.260 1.00 96.25 168 SER A CA 1
ATOM 1297 C C . SER A 1 168 ? 12.780 -22.135 -14.962 1.00 96.25 168 SER A C 1
ATOM 1299 O O . SER A 1 168 ? 13.523 -23.056 -14.619 1.00 96.25 168 SER A O 1
ATOM 1301 N N . ARG A 1 169 ? 12.623 -21.042 -14.200 1.00 95.75 169 ARG A N 1
ATOM 1302 C CA . ARG A 1 169 ? 13.282 -20.837 -12.896 1.00 95.75 169 ARG A CA 1
ATOM 1303 C C . ARG A 1 169 ? 12.553 -21.498 -11.729 1.00 95.75 169 ARG A C 1
ATOM 1305 O O . ARG A 1 169 ? 13.068 -21.507 -10.613 1.00 95.75 169 ARG A O 1
ATOM 1312 N N . THR A 1 170 ? 11.354 -22.019 -11.966 1.00 96.31 170 THR A N 1
ATOM 1313 C CA . THR A 1 170 ? 10.421 -22.446 -10.920 1.00 96.31 170 THR A CA 1
ATOM 1314 C C . THR A 1 170 ? 9.822 -23.808 -11.237 1.00 96.31 170 THR A C 1
ATOM 1316 O O . THR A 1 170 ? 9.740 -24.222 -12.394 1.00 96.31 170 THR A O 1
ATOM 1319 N N . LEU A 1 171 ? 9.398 -24.535 -10.201 1.00 92.56 171 LEU A N 1
ATOM 1320 C CA . LEU A 1 171 ? 8.668 -25.784 -10.404 1.00 92.56 171 LEU A CA 1
ATOM 1321 C C . LEU A 1 171 ? 7.295 -25.478 -11.013 1.00 92.56 171 LEU A C 1
ATOM 1323 O O . LEU A 1 171 ? 6.566 -24.617 -10.518 1.00 92.56 171 LEU A O 1
ATOM 1327 N N . ASP A 1 172 ? 6.960 -26.197 -12.083 1.00 91.12 172 ASP A N 1
ATOM 1328 C CA . ASP A 1 172 ? 5.709 -26.069 -12.841 1.00 91.12 172 ASP A CA 1
ATOM 1329 C C . ASP A 1 172 ? 5.452 -24.665 -13.429 1.00 91.12 172 ASP A C 1
ATOM 1331 O O . ASP A 1 172 ? 4.312 -24.322 -13.732 1.00 91.12 172 ASP A O 1
ATOM 1335 N N . GLY A 1 173 ? 6.492 -23.835 -13.575 1.00 94.81 173 GLY A N 1
ATOM 1336 C CA . GLY A 1 173 ? 6.386 -22.496 -14.164 1.00 94.81 173 GLY A CA 1
ATOM 1337 C C . GLY A 1 173 ? 5.728 -21.429 -13.282 1.00 94.81 173 GLY A C 1
ATOM 1338 O O . GLY A 1 173 ? 5.534 -20.308 -13.749 1.00 94.81 173 GLY A O 1
ATOM 1339 N N . LYS A 1 174 ? 5.373 -21.758 -12.034 1.00 95.62 174 LYS A N 1
ATOM 1340 C CA . LYS A 1 174 ? 4.639 -20.873 -11.116 1.00 95.62 174 LYS A CA 1
ATOM 1341 C C . LYS A 1 174 ? 5.420 -19.614 -10.766 1.00 95.62 174 LYS A C 1
ATOM 1343 O O . LYS A 1 174 ? 6.611 -19.674 -10.483 1.00 95.62 174 LYS A O 1
ATOM 1348 N N . LEU A 1 175 ? 4.710 -18.497 -10.657 1.00 96.94 175 LEU A N 1
ATOM 1349 C CA . LEU A 1 175 ? 5.299 -17.260 -10.173 1.00 96.94 175 LEU A CA 1
ATOM 1350 C C . LEU A 1 175 ? 5.514 -17.286 -8.657 1.00 96.94 175 LEU A C 1
ATOM 1352 O O . LEU A 1 175 ? 4.608 -17.612 -7.889 1.00 96.94 175 LEU A O 1
ATOM 1356 N N . PHE A 1 176 ? 6.709 -16.880 -8.239 1.00 96.06 176 PHE A N 1
ATOM 1357 C CA . PHE A 1 176 ? 7.025 -16.509 -6.867 1.00 96.06 176 PHE A CA 1
ATOM 1358 C C . PHE A 1 176 ? 7.450 -15.045 -6.850 1.00 96.06 176 PHE A C 1
ATOM 1360 O O . PHE A 1 176 ? 8.446 -14.693 -7.480 1.00 96.06 176 PHE A O 1
ATOM 1367 N N . ALA A 1 177 ? 6.714 -14.218 -6.110 1.00 95.62 177 ALA A N 1
ATOM 1368 C CA . ALA A 1 177 ? 7.106 -12.860 -5.763 1.00 95.62 177 ALA A CA 1
ATOM 1369 C C . ALA A 1 177 ? 7.392 -12.794 -4.262 1.00 95.62 177 ALA A C 1
ATOM 1371 O O . ALA A 1 177 ? 6.654 -13.367 -3.456 1.00 95.62 177 ALA A O 1
ATOM 1372 N N . SER A 1 178 ? 8.475 -12.124 -3.889 1.00 92.94 178 SER A N 1
ATOM 1373 C CA . SER A 1 178 ? 8.883 -11.973 -2.496 1.00 92.94 178 SER A CA 1
ATOM 1374 C C . SER A 1 178 ? 9.431 -10.583 -2.258 1.00 92.94 178 SER A C 1
ATOM 1376 O O . SER A 1 178 ? 9.980 -9.958 -3.166 1.00 92.94 178 SER A O 1
ATOM 1378 N N . ARG A 1 179 ? 9.320 -10.128 -1.012 1.00 93.38 179 ARG A N 1
ATOM 1379 C CA . ARG A 1 179 ? 9.945 -8.897 -0.548 1.00 93.38 179 ARG A CA 1
ATOM 1380 C C . ARG A 1 179 ? 10.305 -8.985 0.930 1.00 93.38 179 ARG A C 1
ATOM 1382 O O . ARG A 1 179 ? 9.589 -9.629 1.691 1.00 93.38 179 ARG A O 1
ATOM 1389 N N . ASP A 1 180 ? 11.344 -8.260 1.316 1.00 90.44 180 ASP A N 1
ATOM 1390 C CA . ASP A 1 180 ? 11.763 -8.074 2.705 1.00 90.44 180 ASP A CA 1
ATOM 1391 C C . ASP A 1 180 ? 11.704 -6.582 3.046 1.00 90.44 180 ASP A C 1
ATOM 1393 O O . ASP A 1 180 ? 12.211 -5.752 2.282 1.00 90.44 180 ASP A O 1
ATOM 1397 N N . LEU A 1 181 ? 11.017 -6.243 4.146 1.00 87.94 181 LEU A N 1
ATOM 1398 C CA . LEU A 1 181 ? 10.893 -4.881 4.683 1.00 87.94 181 LEU A CA 1
ATOM 1399 C C . LEU A 1 181 ? 11.888 -4.669 5.813 1.00 87.94 181 LEU A C 1
ATOM 1401 O O . LEU A 1 181 ? 11.653 -5.094 6.946 1.00 87.94 181 LEU A O 1
ATOM 1405 N N . ASP A 1 182 ? 12.945 -3.934 5.499 1.00 81.81 182 ASP A N 1
ATOM 1406 C CA . ASP A 1 182 ? 13.900 -3.458 6.483 1.00 81.81 182 ASP A CA 1
ATOM 1407 C C . ASP A 1 182 ? 13.482 -2.068 6.950 1.00 81.81 182 ASP A C 1
ATOM 1409 O O . ASP A 1 182 ? 13.486 -1.104 6.187 1.00 81.81 182 ASP A O 1
ATOM 1413 N N . TRP A 1 183 ? 13.134 -1.961 8.229 1.00 75.44 183 TRP A N 1
ATOM 1414 C CA . TRP A 1 183 ? 12.784 -0.692 8.858 1.00 75.44 183 TRP A CA 1
ATOM 1415 C C . TRP A 1 183 ? 13.673 -0.402 10.064 1.00 75.44 183 TRP A C 1
ATOM 1417 O O . TRP A 1 183 ? 14.309 -1.298 10.626 1.00 75.44 183 TRP A O 1
ATOM 1427 N N . ALA A 1 184 ? 13.687 0.861 10.496 1.00 70.88 184 ALA A N 1
ATOM 1428 C CA . ALA A 1 184 ? 14.403 1.296 11.685 1.00 70.88 184 ALA A CA 1
ATOM 1429 C C . ALA A 1 184 ? 14.036 0.425 12.901 1.00 70.88 184 ALA A C 1
ATOM 1431 O O . ALA A 1 184 ? 12.881 0.369 13.352 1.00 70.88 184 ALA A O 1
ATOM 1432 N N . SER A 1 185 ? 15.049 -0.264 13.430 1.00 71.25 185 SER A N 1
ATOM 1433 C CA . SER A 1 185 ? 14.904 -1.136 14.589 1.00 71.25 185 SER A CA 1
ATOM 1434 C C . SER A 1 185 ? 14.563 -0.325 15.840 1.00 71.25 185 SER A C 1
ATOM 1436 O O . SER A 1 185 ? 14.822 0.873 15.922 1.00 71.25 185 SER A O 1
ATOM 1438 N N . GLN A 1 186 ? 13.949 -0.988 16.823 1.00 74.25 186 GLN A N 1
ATOM 1439 C CA . GLN A 1 186 ? 13.642 -0.414 18.144 1.00 74.25 186 GLN A CA 1
ATOM 1440 C C . GLN A 1 186 ? 12.671 0.784 18.157 1.00 74.25 186 GLN A C 1
ATOM 1442 O O . GLN A 1 186 ? 12.415 1.337 19.217 1.00 74.25 186 GLN A O 1
ATOM 1447 N N . THR A 1 187 ? 12.032 1.113 17.033 1.00 80.25 187 THR A N 1
ATOM 1448 C CA . THR A 1 187 ? 10.974 2.144 16.943 1.00 80.25 187 THR A CA 1
ATOM 1449 C C . THR A 1 187 ? 9.636 1.717 17.561 1.00 80.25 187 THR A C 1
ATOM 1451 O O . THR A 1 187 ? 8.702 2.505 17.676 1.00 80.25 187 THR A O 1
ATOM 1454 N N . GLY A 1 188 ? 9.491 0.433 17.908 1.00 85.69 188 GLY A N 1
ATOM 1455 C CA . GLY A 1 188 ? 8.251 -0.144 18.437 1.00 85.69 188 GLY A CA 1
ATOM 1456 C C . GLY A 1 188 ? 7.146 -0.371 17.399 1.00 85.69 188 GLY A C 1
ATOM 1457 O O . GLY A 1 188 ? 6.242 -1.151 17.672 1.00 85.69 188 GLY A O 1
ATOM 1458 N N . ILE A 1 189 ? 7.227 0.212 16.194 1.00 86.25 189 ILE A N 1
ATOM 1459 C CA . ILE A 1 189 ? 6.152 0.147 15.180 1.00 86.25 189 ILE A CA 1
ATOM 1460 C C . ILE A 1 189 ? 5.761 -1.292 14.799 1.00 86.25 189 ILE A C 1
ATOM 1462 O O . ILE A 1 189 ? 4.590 -1.598 14.593 1.00 86.25 189 ILE A O 1
ATOM 1466 N N . HIS A 1 190 ? 6.731 -2.210 14.826 1.00 89.00 190 HIS A N 1
ATOM 1467 C CA . HIS A 1 190 ? 6.548 -3.639 14.569 1.00 89.00 190 HIS A CA 1
ATOM 1468 C C . HIS A 1 190 ? 5.558 -4.349 15.508 1.00 89.00 190 HIS A C 1
ATOM 1470 O O . HIS A 1 190 ? 5.086 -5.438 15.170 1.00 89.00 190 HIS A O 1
ATOM 1476 N N . GLU A 1 191 ? 5.236 -3.776 16.671 1.00 92.12 191 GLU A N 1
ATOM 1477 C CA . GLU A 1 191 ? 4.224 -4.316 17.587 1.00 92.12 191 GLU A CA 1
ATOM 1478 C C . GLU A 1 191 ? 2.787 -4.051 17.106 1.00 92.12 191 GLU A C 1
ATOM 1480 O O . GLU A 1 191 ? 1.870 -4.780 17.483 1.00 92.12 191 GLU A O 1
ATOM 1485 N N . ASP A 1 192 ? 2.588 -3.041 16.253 1.00 94.75 192 ASP A N 1
ATOM 1486 C CA . ASP A 1 192 ? 1.292 -2.704 15.652 1.00 94.75 192 ASP A CA 1
ATOM 1487 C C . ASP A 1 192 ? 1.176 -3.186 14.195 1.00 94.75 192 ASP A C 1
ATOM 1489 O O . ASP A 1 192 ? 0.286 -2.749 13.462 1.00 94.75 192 ASP A O 1
ATOM 1493 N N . ARG A 1 193 ? 2.041 -4.125 13.780 1.00 95.00 193 ARG A N 1
ATOM 1494 C CA . ARG A 1 193 ? 1.908 -4.833 12.499 1.00 95.00 193 ARG A CA 1
ATOM 1495 C C . ARG A 1 193 ? 0.594 -5.612 12.443 1.00 95.00 193 ARG A C 1
ATOM 1497 O O . ARG A 1 193 ? 0.175 -6.218 13.435 1.00 95.00 193 ARG A O 1
ATOM 1504 N N . LEU A 1 194 ? -0.025 -5.647 11.274 1.00 96.94 194 LEU A N 1
ATOM 1505 C CA . LEU A 1 194 ? -1.243 -6.403 11.024 1.00 96.94 194 LEU A CA 1
ATOM 1506 C C . LEU A 1 194 ? -1.384 -6.755 9.542 1.00 96.94 194 LEU A C 1
ATOM 1508 O O . LEU A 1 194 ? -0.714 -6.195 8.678 1.00 96.94 194 LEU A O 1
ATOM 1512 N N . ILE A 1 195 ? -2.284 -7.689 9.255 1.00 97.69 195 ILE A N 1
ATOM 1513 C CA . ILE A 1 195 ? -2.791 -7.912 7.902 1.00 97.69 195 ILE A CA 1
ATOM 1514 C C . ILE A 1 195 ? -4.209 -7.365 7.845 1.00 97.69 195 ILE A C 1
ATOM 1516 O O . ILE A 1 195 ? -5.018 -7.679 8.717 1.00 97.69 195 ILE A O 1
ATOM 1520 N N . THR A 1 196 ? -4.542 -6.606 6.809 1.00 98.56 196 THR A N 1
ATOM 1521 C CA . THR A 1 196 ? -5.926 -6.195 6.557 1.00 98.56 196 THR A CA 1
ATOM 1522 C C . THR A 1 196 ? -6.445 -6.872 5.302 1.00 98.56 196 THR A C 1
ATOM 1524 O O . THR A 1 196 ? -5.850 -6.776 4.237 1.00 98.56 196 THR A O 1
ATOM 1527 N N . VAL A 1 197 ? -7.572 -7.563 5.428 1.00 98.62 197 VAL A N 1
ATOM 1528 C CA . VAL A 1 197 ? -8.326 -8.171 4.337 1.00 98.62 197 VAL A CA 1
ATOM 1529 C C . VAL A 1 197 ? -9.486 -7.248 3.994 1.00 98.62 197 VAL A C 1
ATOM 1531 O O . VAL A 1 197 ? -10.505 -7.223 4.695 1.00 98.62 197 VAL A O 1
ATOM 1534 N N . TYR A 1 198 ? -9.333 -6.524 2.897 1.00 98.69 198 TYR A N 1
ATOM 1535 C CA . TYR A 1 198 ? -10.308 -5.582 2.377 1.00 98.69 198 TYR A CA 1
ATOM 1536 C C . TYR A 1 198 ? -11.260 -6.268 1.393 1.00 98.69 198 TYR A C 1
ATOM 1538 O O . TYR A 1 198 ? -10.853 -7.062 0.542 1.00 98.69 198 TYR A O 1
ATOM 1546 N N . ARG A 1 199 ? -12.550 -5.939 1.491 1.00 98.69 199 ARG A N 1
ATOM 1547 C CA . ARG A 1 199 ? -13.582 -6.281 0.498 1.00 98.69 199 ARG A CA 1
ATOM 1548 C C . ARG A 1 199 ? -14.368 -5.020 0.128 1.00 98.69 199 ARG A C 1
ATOM 1550 O O . ARG A 1 199 ? -15.501 -4.859 0.594 1.00 98.69 199 ARG A O 1
ATOM 1557 N N . PRO A 1 200 ? -13.744 -4.098 -0.623 1.00 98.12 200 PRO A N 1
ATOM 1558 C CA . PRO A 1 200 ? -14.391 -2.865 -1.042 1.00 98.12 200 PRO A CA 1
ATOM 1559 C C . PRO A 1 200 ? -15.569 -3.158 -1.977 1.00 98.12 200 PRO A C 1
ATOM 1561 O O . PRO A 1 200 ? -15.520 -4.072 -2.800 1.00 98.12 200 PRO A O 1
ATOM 1564 N N . GLU A 1 201 ? -16.635 -2.373 -1.868 1.00 97.75 201 GLU A N 1
ATOM 1565 C CA . GLU A 1 201 ? -17.762 -2.461 -2.796 1.00 97.75 201 GLU A CA 1
ATOM 1566 C C . GLU A 1 201 ? -17.339 -2.036 -4.215 1.00 97.75 201 GLU A C 1
ATOM 1568 O O . GLU A 1 201 ? -16.717 -0.991 -4.408 1.00 97.75 201 GLU A O 1
ATOM 1573 N N . GLY A 1 202 ? -17.669 -2.862 -5.215 1.00 97.44 202 GLY A N 1
ATOM 1574 C CA . GLY A 1 202 ? -17.412 -2.571 -6.632 1.00 97.44 202 GLY A CA 1
ATOM 1575 C C . GLY A 1 202 ? -15.938 -2.596 -7.059 1.00 97.44 202 GLY A C 1
ATOM 1576 O O . GLY A 1 202 ? -15.622 -2.089 -8.131 1.00 97.44 202 GLY A O 1
ATOM 1577 N N . ARG A 1 203 ? -15.038 -3.145 -6.235 1.00 97.75 203 ARG A N 1
ATOM 1578 C CA . ARG A 1 203 ? -13.581 -3.174 -6.459 1.00 97.75 203 ARG A CA 1
ATOM 1579 C C . ARG A 1 203 ? -12.992 -4.529 -6.076 1.00 97.75 203 ARG A C 1
ATOM 1581 O O . ARG A 1 203 ? -13.688 -5.382 -5.521 1.00 97.75 203 ARG A O 1
ATOM 1588 N N . ASN A 1 204 ? -11.707 -4.729 -6.357 1.00 98.50 204 ASN A N 1
ATOM 1589 C CA . ASN A 1 204 ? -11.048 -5.985 -6.039 1.00 98.50 204 ASN A CA 1
ATOM 1590 C C . ASN A 1 204 ? -10.908 -6.188 -4.531 1.00 98.50 204 ASN A C 1
ATOM 1592 O O . ASN A 1 204 ? -10.477 -5.293 -3.806 1.00 98.50 204 ASN A O 1
ATOM 1596 N N . ALA A 1 205 ? -11.252 -7.385 -4.050 1.00 98.69 205 ALA A N 1
ATOM 1597 C CA . ALA A 1 205 ? -10.839 -7.805 -2.719 1.00 98.69 205 ALA A CA 1
ATOM 1598 C C . ALA A 1 205 ? -9.318 -7.981 -2.700 1.00 98.69 205 ALA A C 1
ATOM 1600 O O . ALA A 1 205 ? -8.742 -8.544 -3.633 1.00 98.69 205 ALA A O 1
ATOM 1601 N N . PHE A 1 206 ? -8.675 -7.522 -1.633 1.00 98.75 206 P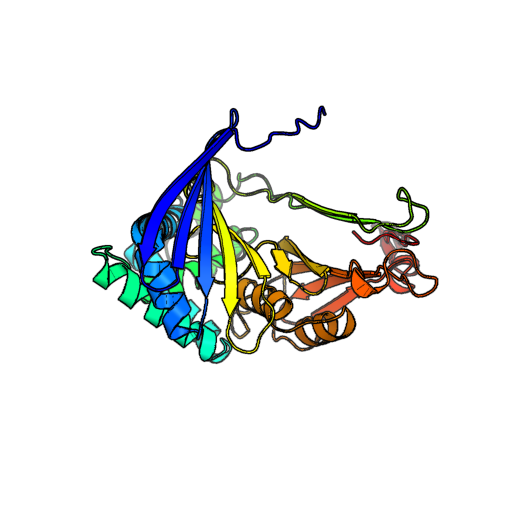HE A N 1
ATOM 1602 C CA . PHE A 1 206 ? -7.226 -7.583 -1.504 1.00 98.75 206 PHE A CA 1
ATOM 1603 C C . PHE A 1 206 ? -6.802 -7.738 -0.050 1.00 98.75 206 PHE A C 1
ATOM 1605 O O . PHE A 1 206 ? -7.577 -7.510 0.884 1.00 98.75 206 PHE A O 1
ATOM 1612 N N . VAL A 1 207 ? -5.563 -8.171 0.137 1.00 98.25 207 VAL A N 1
ATOM 1613 C CA . VAL A 1 207 ? -4.897 -8.176 1.434 1.00 98.25 207 VAL A CA 1
ATOM 1614 C C . VAL A 1 207 ? -3.741 -7.197 1.407 1.00 98.25 207 VAL A C 1
ATOM 1616 O O . VAL A 1 207 ? -3.028 -7.111 0.408 1.00 98.25 207 VAL A O 1
ATOM 1619 N N . SER A 1 208 ? -3.561 -6.498 2.518 1.00 97.50 208 SER A N 1
ATOM 1620 C CA . SER A 1 208 ? -2.450 -5.582 2.737 1.00 97.50 208 SER A CA 1
ATOM 1621 C C . SER A 1 208 ? -1.697 -5.960 4.006 1.00 97.50 208 SER A C 1
ATOM 1623 O O . SER A 1 208 ? -2.316 -6.378 4.991 1.00 97.50 208 SER A O 1
ATOM 1625 N N . MET A 1 209 ? -0.373 -5.865 3.968 1.00 95.75 209 MET A N 1
ATOM 1626 C CA . MET A 1 209 ? 0.535 -6.201 5.064 1.00 95.75 209 MET A CA 1
ATOM 1627 C C . MET A 1 209 ? 1.211 -4.918 5.536 1.00 95.75 209 MET A C 1
ATOM 1629 O O . MET A 1 209 ? 2.150 -4.450 4.902 1.00 95.75 209 MET A O 1
ATOM 1633 N N . ASP A 1 210 ? 0.722 -4.361 6.646 1.00 92.88 210 ASP A N 1
ATOM 1634 C CA . ASP A 1 210 ? 1.036 -2.993 7.068 1.00 92.88 210 ASP A CA 1
ATOM 1635 C C . ASP A 1 210 ? 1.151 -2.854 8.592 1.00 92.88 210 ASP A C 1
ATOM 1637 O O . ASP A 1 210 ? 1.031 -3.812 9.362 1.00 92.88 210 ASP A O 1
ATOM 1641 N N . TYR A 1 211 ? 1.336 -1.612 9.034 1.00 95.25 211 TYR A N 1
ATOM 1642 C CA . TYR A 1 211 ? 1.145 -1.176 10.412 1.00 95.25 211 TYR A CA 1
ATOM 1643 C C . TYR A 1 211 ? -0.222 -0.502 10.570 1.00 95.25 211 TYR A C 1
ATOM 1645 O O . TYR A 1 211 ? -0.721 0.147 9.649 1.00 95.25 211 TYR A O 1
ATOM 1653 N N . ALA A 1 212 ? -0.838 -0.639 11.743 1.00 97.00 212 ALA A N 1
ATOM 1654 C CA . ALA A 1 212 ? -2.149 -0.057 12.005 1.00 97.00 212 ALA A CA 1
ATOM 1655 C C . ALA A 1 212 ? -2.191 1.457 11.740 1.00 97.00 212 ALA A C 1
ATOM 1657 O O . ALA A 1 212 ? -1.383 2.214 12.268 1.00 97.00 212 ALA A O 1
ATOM 1658 N N . GLY A 1 213 ? -3.174 1.907 10.962 1.00 95.75 213 GLY A N 1
ATOM 1659 C CA . GLY A 1 213 ? -3.335 3.319 10.599 1.00 95.75 213 GLY A CA 1
ATOM 1660 C C . GLY A 1 213 ? -2.662 3.703 9.281 1.00 95.75 213 GLY A C 1
ATOM 1661 O O . GLY A 1 213 ? -3.054 4.707 8.691 1.00 95.75 213 GLY A O 1
ATOM 1662 N N . ILE A 1 214 ? -1.740 2.885 8.757 1.00 95.00 214 ILE A N 1
ATOM 1663 C CA . ILE A 1 214 ? -1.362 2.971 7.343 1.00 95.00 214 ILE A CA 1
ATOM 1664 C C . ILE A 1 214 ? -2.532 2.406 6.541 1.00 95.00 214 ILE A C 1
ATOM 1666 O O . ILE A 1 214 ? -2.796 1.209 6.544 1.00 95.00 214 ILE A O 1
ATOM 1670 N N . MET A 1 215 ? -3.275 3.300 5.895 1.00 91.25 215 MET A N 1
ATOM 1671 C CA . MET A 1 215 ? -4.483 2.954 5.141 1.00 91.25 215 MET A CA 1
ATOM 1672 C C . MET A 1 215 ? -4.170 2.446 3.722 1.00 91.25 215 MET A C 1
ATOM 1674 O O . MET A 1 215 ? -5.064 1.946 3.045 1.00 91.25 215 MET A O 1
ATOM 1678 N N . GLY A 1 216 ? -2.932 2.618 3.255 1.00 93.25 216 GLY A N 1
ATOM 1679 C CA . GLY A 1 216 ? -2.469 2.189 1.938 1.00 93.25 216 GLY A CA 1
ATOM 1680 C C . GLY A 1 216 ? -2.001 0.731 1.900 1.00 93.25 216 GLY A C 1
ATOM 1681 O O . GLY A 1 216 ? -2.668 -0.133 2.457 1.00 93.25 216 GLY A O 1
ATOM 1682 N N . ALA A 1 217 ? -0.889 0.474 1.205 1.00 95.00 217 ALA A N 1
ATOM 1683 C CA . ALA A 1 217 ? -0.232 -0.831 1.171 1.00 95.00 217 ALA A CA 1
ATOM 1684 C C . ALA A 1 217 ? 1.298 -0.704 1.060 1.00 95.00 217 ALA A C 1
ATOM 1686 O O . ALA A 1 217 ? 1.798 -0.100 0.114 1.00 95.00 217 ALA A O 1
ATOM 1687 N N . LEU A 1 218 ? 2.028 -1.311 1.998 1.00 94.25 218 LEU A N 1
ATOM 1688 C CA . LEU A 1 218 ? 3.473 -1.568 1.934 1.00 94.25 218 LEU A CA 1
ATOM 1689 C C . LEU A 1 218 ? 3.768 -2.866 1.164 1.00 94.25 218 LEU A C 1
ATOM 1691 O O . LEU A 1 218 ? 4.822 -3.037 0.563 1.00 94.25 218 LEU A O 1
ATOM 1695 N N . ALA A 1 219 ? 2.852 -3.828 1.215 1.00 96.31 219 ALA A N 1
ATOM 1696 C CA . ALA A 1 219 ? 2.869 -5.030 0.393 1.00 96.31 219 ALA A CA 1
ATOM 1697 C C . ALA A 1 219 ? 1.473 -5.643 0.372 1.00 96.31 219 ALA A C 1
ATOM 1699 O O . ALA A 1 219 ? 0.720 -5.530 1.342 1.00 96.31 219 ALA A O 1
ATOM 1700 N N . GLY A 1 220 ? 1.129 -6.347 -0.699 1.00 97.44 220 GLY A N 1
ATOM 1701 C CA . GLY A 1 220 ? -0.170 -6.999 -0.754 1.00 97.44 220 GLY A CA 1
ATOM 1702 C C . GLY A 1 220 ? -0.395 -7.849 -1.985 1.00 97.44 220 GLY A C 1
ATOM 1703 O O . GLY A 1 220 ? 0.458 -7.962 -2.863 1.00 97.44 220 GLY A O 1
ATOM 1704 N N . MET A 1 221 ? -1.574 -8.457 -2.028 1.00 98.06 221 MET A N 1
ATOM 1705 C CA . MET A 1 221 ? -2.063 -9.183 -3.195 1.00 98.06 221 MET A CA 1
ATOM 1706 C C . MET A 1 221 ? -3.580 -9.067 -3.301 1.00 98.06 221 MET A C 1
ATOM 1708 O O . MET A 1 221 ? -4.266 -8.934 -2.283 1.00 98.06 221 MET A O 1
ATOM 1712 N N . ASN A 1 222 ? -4.111 -9.130 -4.517 1.00 98.50 222 ASN A N 1
ATOM 1713 C CA . ASN A 1 222 ? -5.544 -9.045 -4.767 1.00 98.50 222 ASN A CA 1
ATOM 1714 C C . ASN A 1 222 ? -6.138 -10.361 -5.288 1.00 98.50 222 ASN A C 1
ATOM 1716 O O . ASN A 1 222 ? -5.435 -11.324 -5.594 1.00 98.50 222 ASN A O 1
ATOM 1720 N N . GLN A 1 223 ? -7.467 -10.412 -5.354 1.00 97.81 223 GLN A N 1
ATOM 1721 C CA . GLN A 1 223 ? -8.219 -11.596 -5.773 1.00 97.81 223 GLN A CA 1
ATOM 1722 C C . GLN A 1 223 ? -7.976 -12.020 -7.231 1.00 97.81 223 GLN A C 1
ATOM 1724 O O . GLN A 1 223 ? -8.300 -13.153 -7.574 1.00 97.81 223 GLN A O 1
ATOM 1729 N N . CYS A 1 224 ? -7.418 -11.139 -8.067 1.00 97.50 224 CYS A N 1
ATOM 1730 C CA . CYS A 1 224 ? -7.081 -11.416 -9.466 1.00 97.50 224 CYS A CA 1
ATOM 1731 C C . CYS A 1 224 ? -5.713 -12.100 -9.615 1.00 97.50 224 CYS A C 1
ATOM 1733 O O . CYS A 1 224 ? -5.331 -12.463 -10.718 1.00 97.50 224 CYS A O 1
ATOM 1735 N N . GLY A 1 225 ? -4.976 -12.310 -8.517 1.00 96.81 225 GLY A N 1
ATOM 1736 C CA . GLY A 1 225 ? -3.638 -12.905 -8.553 1.00 96.81 225 GLY A CA 1
ATOM 1737 C C . GLY A 1 225 ? -2.512 -11.893 -8.758 1.00 96.81 225 GLY A C 1
ATOM 1738 O O . GLY A 1 225 ? -1.375 -12.304 -8.985 1.00 96.81 225 GLY A O 1
ATOM 1739 N N . MET A 1 226 ? -2.807 -10.594 -8.635 1.00 97.88 226 MET A N 1
ATOM 1740 C CA . MET A 1 226 ? -1.792 -9.545 -8.629 1.00 97.88 226 MET A CA 1
ATOM 1741 C C . MET A 1 226 ? -1.143 -9.444 -7.250 1.00 97.88 226 MET A C 1
ATOM 1743 O O . MET A 1 226 ? -1.847 -9.457 -6.240 1.00 97.88 226 MET A O 1
ATOM 1747 N N . SER A 1 227 ? 0.175 -9.268 -7.195 1.00 97.94 227 SER A N 1
ATOM 1748 C CA . SER A 1 227 ? 0.911 -8.893 -5.983 1.00 97.94 227 SER A CA 1
ATOM 1749 C C . SER A 1 227 ? 1.690 -7.604 -6.192 1.00 97.94 227 SER A C 1
ATOM 1751 O O . SER A 1 227 ? 2.195 -7.376 -7.290 1.00 97.94 227 SER A O 1
ATOM 1753 N N . LEU A 1 228 ? 1.827 -6.806 -5.136 1.00 97.88 228 LEU A N 1
ATOM 1754 C CA . LEU A 1 228 ? 2.607 -5.574 -5.128 1.00 97.88 228 LEU A CA 1
ATOM 1755 C C . LEU A 1 228 ? 3.609 -5.592 -3.974 1.00 97.88 228 LEU A C 1
ATOM 1757 O O . LEU A 1 228 ? 3.260 -5.923 -2.837 1.00 97.88 228 LEU A O 1
ATOM 1761 N N . ALA A 1 229 ? 4.837 -5.194 -4.283 1.00 96.06 229 ALA A N 1
ATOM 1762 C CA . ALA A 1 229 ? 5.899 -4.906 -3.334 1.00 96.06 229 ALA A CA 1
ATOM 1763 C C . ALA A 1 229 ? 6.538 -3.548 -3.645 1.00 96.06 229 ALA A C 1
ATOM 1765 O O . ALA A 1 229 ? 6.387 -3.009 -4.743 1.00 96.06 229 ALA A O 1
ATOM 1766 N N . GLU A 1 230 ? 7.255 -3.013 -2.664 1.00 93.50 230 GLU A N 1
ATOM 1767 C CA . GLU A 1 230 ? 7.959 -1.739 -2.753 1.00 93.50 230 GLU A CA 1
ATOM 1768 C C . GLU A 1 230 ? 9.336 -1.819 -2.097 1.00 93.50 230 GLU A C 1
ATOM 1770 O O . GLU A 1 230 ? 9.572 -2.625 -1.186 1.00 93.50 230 GLU A O 1
ATOM 1775 N N . VAL A 1 231 ? 10.220 -0.949 -2.571 1.00 90.00 231 VAL A N 1
ATOM 1776 C CA . VAL A 1 231 ? 11.497 -0.608 -1.958 1.00 90.00 231 VAL A CA 1
ATOM 1777 C C . VAL A 1 231 ? 11.646 0.910 -2.035 1.00 90.00 231 VAL A C 1
ATOM 1779 O O . VAL A 1 231 ? 11.648 1.477 -3.128 1.00 90.00 231 VAL A O 1
ATOM 1782 N N . GLY A 1 232 ? 11.807 1.572 -0.889 1.00 84.81 232 GLY A N 1
ATOM 1783 C CA . GLY A 1 232 ? 12.176 2.989 -0.854 1.00 84.81 232 GLY A CA 1
ATOM 1784 C C . GLY A 1 232 ? 13.474 3.242 -1.627 1.00 84.81 232 GLY A C 1
ATOM 1785 O O . GLY A 1 232 ? 14.447 2.500 -1.476 1.00 84.81 232 GLY A O 1
ATOM 1786 N N . SER A 1 233 ? 13.485 4.279 -2.464 1.00 82.00 233 SER A N 1
ATOM 1787 C CA . SER A 1 233 ? 14.607 4.607 -3.343 1.00 82.00 233 SER A CA 1
ATOM 1788 C C . SER A 1 233 ? 15.021 6.055 -3.130 1.00 82.00 233 SER A C 1
ATOM 1790 O O . SER A 1 233 ? 14.203 6.965 -3.211 1.00 82.00 233 SER A O 1
ATOM 1792 N N . PHE A 1 234 ? 16.302 6.294 -2.857 1.00 76.94 234 PHE A N 1
ATOM 1793 C CA . PHE A 1 234 ? 16.789 7.663 -2.723 1.00 76.94 234 PHE A CA 1
ATOM 1794 C C . PHE A 1 234 ? 16.628 8.413 -4.048 1.00 76.94 234 PHE A C 1
ATOM 1796 O O . PHE A 1 234 ? 17.085 7.949 -5.097 1.00 76.94 234 PHE A O 1
ATOM 1803 N N . SER A 1 235 ? 16.051 9.615 -3.994 1.00 78.62 235 SER A N 1
ATOM 1804 C CA . SER A 1 235 ? 15.955 10.476 -5.164 1.00 78.62 235 SER A CA 1
ATOM 1805 C C . SER A 1 235 ? 16.306 11.927 -4.874 1.00 78.62 235 SER A C 1
ATOM 1807 O O . SER A 1 235 ? 16.015 12.485 -3.821 1.00 78.62 235 SER A O 1
ATOM 1809 N N . VAL A 1 236 ? 16.907 12.578 -5.869 1.00 76.56 236 VAL A N 1
ATOM 1810 C CA . VAL A 1 236 ? 17.141 14.028 -5.846 1.00 76.56 236 VAL A CA 1
ATOM 1811 C C . VAL A 1 236 ? 15.913 14.827 -6.299 1.00 76.56 236 VAL A C 1
ATOM 1813 O O . VAL A 1 236 ? 15.879 16.037 -6.098 1.00 76.56 236 VAL A O 1
ATOM 1816 N N . CYS A 1 237 ? 14.920 14.171 -6.913 1.00 81.62 237 CYS A N 1
ATOM 1817 C CA . CYS A 1 237 ? 13.678 14.779 -7.399 1.00 81.62 237 CYS A CA 1
ATOM 1818 C C . CYS A 1 237 ? 12.481 14.259 -6.602 1.00 81.62 237 CYS A C 1
ATOM 1820 O O . CYS A 1 237 ? 11.878 13.247 -6.953 1.00 81.62 237 CYS A O 1
ATOM 1822 N N . GLU A 1 238 ? 12.131 14.980 -5.544 1.00 82.25 238 GLU A N 1
ATOM 1823 C CA . GLU A 1 238 ? 11.036 14.637 -4.643 1.00 82.25 238 GLU A CA 1
ATOM 1824 C C . GLU A 1 238 ? 10.129 15.836 -4.416 1.00 82.25 238 GLU A C 1
ATOM 1826 O O . GLU A 1 238 ? 10.614 16.935 -4.160 1.00 82.25 238 GLU A O 1
ATOM 1831 N N . GLU A 1 239 ? 8.821 15.609 -4.433 1.00 86.62 239 GLU A N 1
ATOM 1832 C CA . GLU A 1 239 ? 7.814 16.614 -4.113 1.00 86.62 239 GLU A CA 1
ATOM 1833 C C . GLU A 1 239 ? 6.656 16.001 -3.328 1.00 86.62 239 GLU A C 1
ATOM 1835 O O . GLU A 1 239 ? 6.443 14.794 -3.312 1.00 86.62 239 GLU A O 1
ATOM 1840 N N . LEU A 1 240 ? 5.878 16.847 -2.658 1.00 88.81 240 LEU A N 1
ATOM 1841 C CA . LEU A 1 240 ? 4.652 16.415 -1.974 1.00 88.81 240 LEU A CA 1
ATOM 1842 C C . LEU A 1 240 ? 3.390 16.675 -2.802 1.00 88.81 240 LEU A C 1
ATOM 1844 O O . LEU A 1 240 ? 2.302 16.285 -2.390 1.00 88.81 240 LEU A O 1
ATOM 1848 N N . ASP A 1 241 ? 3.522 17.328 -3.955 1.00 91.31 241 ASP A N 1
ATOM 1849 C CA . ASP A 1 241 ? 2.412 17.575 -4.873 1.00 91.31 241 ASP A CA 1
ATOM 1850 C C . ASP A 1 241 ? 2.205 16.329 -5.746 1.00 91.31 241 ASP A C 1
ATOM 1852 O O . ASP A 1 241 ? 2.584 16.291 -6.912 1.00 91.31 241 ASP A O 1
ATOM 1856 N N . GLY A 1 242 ? 1.677 15.272 -5.132 1.00 94.44 242 GLY A N 1
ATOM 1857 C CA . GLY A 1 242 ? 1.457 13.973 -5.756 1.00 94.44 242 GLY A CA 1
ATOM 1858 C C . GLY A 1 242 ? 0.629 13.048 -4.866 1.00 94.44 242 GLY A C 1
ATOM 1859 O O . GLY A 1 242 ? 0.384 13.340 -3.693 1.00 94.44 242 GLY A O 1
ATOM 1860 N N . ILE A 1 243 ? 0.170 11.927 -5.421 1.00 96.56 243 ILE A N 1
ATOM 1861 C CA . ILE A 1 243 ? -0.585 10.935 -4.648 1.00 96.56 243 ILE A CA 1
ATOM 1862 C C . ILE A 1 243 ? 0.346 10.286 -3.609 1.00 96.56 243 ILE A C 1
ATOM 1864 O O . ILE A 1 243 ? 1.420 9.814 -3.983 1.00 96.56 243 ILE A O 1
ATOM 1868 N N . PRO A 1 244 ? -0.048 10.199 -2.320 1.00 96.12 244 PRO A N 1
ATOM 1869 C CA . PRO A 1 244 ? 0.713 9.444 -1.333 1.00 96.12 244 PRO A CA 1
ATOM 1870 C C . PRO A 1 244 ? 1.008 8.027 -1.823 1.00 96.12 244 PRO A C 1
ATOM 1872 O O . PRO A 1 244 ? 0.083 7.283 -2.161 1.00 96.12 244 PRO A O 1
ATOM 1875 N N . TRP A 1 245 ? 2.281 7.635 -1.830 1.00 95.31 245 TRP A N 1
ATOM 1876 C CA . TRP A 1 245 ? 2.709 6.401 -2.493 1.00 95.31 245 TRP A CA 1
ATOM 1877 C C . TRP A 1 245 ? 1.986 5.146 -1.971 1.00 95.31 245 TRP A C 1
ATOM 1879 O O . TRP A 1 245 ? 1.562 4.301 -2.757 1.00 95.31 245 TRP A O 1
ATOM 1889 N N . VAL A 1 246 ? 1.731 5.063 -0.657 1.00 96.44 246 VAL A N 1
ATOM 1890 C CA . VAL A 1 246 ? 0.994 3.941 -0.045 1.00 96.44 246 VAL A CA 1
ATOM 1891 C C . VAL A 1 246 ? -0.438 3.837 -0.577 1.00 96.44 246 VAL A C 1
ATOM 1893 O O . VAL A 1 246 ? -0.978 2.739 -0.705 1.00 96.44 246 VAL A O 1
ATOM 1896 N N . LEU A 1 247 ? -1.072 4.969 -0.899 1.00 97.75 247 LEU A N 1
ATOM 1897 C CA . LEU A 1 247 ? -2.428 5.007 -1.450 1.00 97.75 247 LEU A CA 1
ATOM 1898 C C . LEU A 1 247 ? -2.435 4.654 -2.937 1.00 9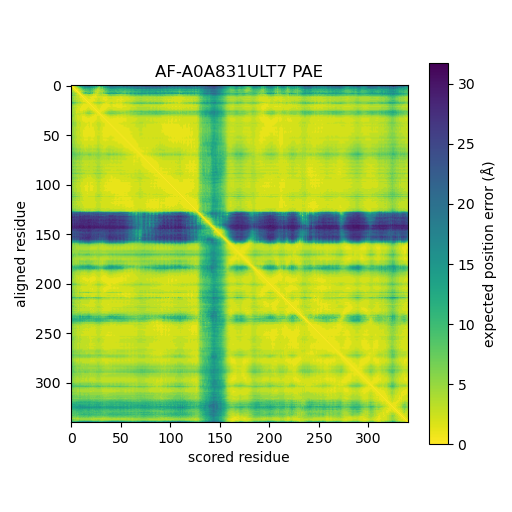7.75 247 LEU A C 1
ATOM 1900 O O . LEU A 1 247 ? -3.380 4.021 -3.398 1.00 97.75 247 LEU A O 1
ATOM 1904 N N . MET A 1 248 ? -1.379 5.004 -3.674 1.00 97.75 248 MET A N 1
ATOM 1905 C CA . MET A 1 248 ? -1.174 4.536 -5.047 1.00 97.75 248 MET A CA 1
ATOM 1906 C C . MET A 1 248 ? -0.982 3.012 -5.079 1.00 97.75 248 MET A C 1
ATOM 1908 O O . MET A 1 248 ? -1.687 2.322 -5.813 1.00 97.75 248 MET A O 1
ATOM 1912 N N . ALA A 1 249 ? -0.123 2.470 -4.212 1.00 97.81 249 ALA A N 1
ATOM 1913 C CA . ALA A 1 249 ? 0.083 1.029 -4.079 1.00 97.81 249 ALA A CA 1
ATOM 1914 C C . ALA A 1 249 ? -1.227 0.290 -3.749 1.00 97.81 249 ALA A C 1
ATOM 1916 O O . ALA A 1 249 ? -1.581 -0.704 -4.387 1.00 97.81 249 ALA A O 1
ATOM 1917 N N . ARG A 1 250 ? -2.016 0.822 -2.809 1.00 98.00 250 ARG A N 1
ATOM 1918 C CA . ARG A 1 250 ? -3.358 0.300 -2.523 1.00 98.00 250 ARG A CA 1
ATOM 1919 C C . ARG A 1 250 ? -4.290 0.399 -3.732 1.00 98.00 250 ARG A C 1
ATOM 1921 O O . ARG A 1 250 ? -5.044 -0.538 -3.984 1.00 98.00 250 ARG A O 1
ATOM 1928 N N . ARG A 1 251 ? -4.243 1.495 -4.492 1.00 97.94 251 ARG A N 1
ATOM 1929 C CA . ARG A 1 251 ? -5.053 1.674 -5.701 1.00 97.94 251 ARG A CA 1
ATOM 1930 C C . ARG A 1 251 ? -4.784 0.575 -6.727 1.00 97.94 251 ARG A C 1
ATOM 1932 O O . ARG A 1 251 ? -5.745 0.041 -7.270 1.00 97.94 251 ARG A O 1
ATOM 1939 N N . VAL A 1 252 ? -3.521 0.189 -6.931 1.00 98.56 252 VAL A N 1
ATOM 1940 C CA . VAL A 1 252 ? -3.162 -0.955 -7.790 1.00 98.56 252 VAL A CA 1
ATOM 1941 C C . VAL A 1 252 ? -3.877 -2.224 -7.323 1.00 98.56 252 VAL A C 1
ATOM 1943 O O . VAL A 1 252 ? -4.543 -2.879 -8.119 1.00 98.56 252 VAL A O 1
ATOM 1946 N N . LEU A 1 253 ? -3.819 -2.542 -6.027 1.00 98.69 253 LEU A N 1
ATOM 1947 C CA . LEU A 1 253 ? -4.466 -3.739 -5.479 1.00 98.69 253 LEU A CA 1
ATOM 1948 C C . LEU A 1 253 ? -6.002 -3.695 -5.587 1.00 98.69 253 LEU A C 1
ATOM 1950 O O . LEU A 1 253 ? -6.628 -4.732 -5.808 1.00 98.69 253 LEU A O 1
ATOM 1954 N N . GLU A 1 254 ? -6.611 -2.515 -5.456 1.00 97.88 254 GLU A N 1
ATOM 1955 C CA . GLU A 1 254 ? -8.065 -2.320 -5.508 1.00 97.88 254 GLU A CA 1
ATOM 1956 C C . GLU A 1 254 ? -8.651 -2.266 -6.925 1.00 97.88 254 GLU A C 1
ATOM 1958 O O . GLU A 1 254 ? -9.832 -2.581 -7.092 1.00 97.88 254 GLU A O 1
ATOM 1963 N N . GLU A 1 255 ? -7.876 -1.825 -7.917 1.00 98.19 255 GLU A N 1
ATOM 1964 C CA . GLU A 1 255 ? -8.354 -1.545 -9.281 1.00 98.19 255 GLU A CA 1
ATOM 1965 C C . GLU A 1 255 ? -7.845 -2.547 -10.314 1.00 98.19 255 GLU A C 1
ATOM 1967 O O . GLU A 1 255 ? -8.637 -2.991 -11.137 1.00 98.19 255 GLU A O 1
ATOM 1972 N N . ALA A 1 256 ? -6.564 -2.924 -10.268 1.00 98.38 256 ALA A N 1
ATOM 1973 C CA . ALA A 1 256 ? -5.952 -3.688 -11.348 1.00 98.38 256 ALA A CA 1
ATOM 1974 C C . ALA A 1 256 ? -6.385 -5.158 -11.335 1.00 98.38 256 ALA A C 1
ATOM 1976 O O . ALA A 1 256 ? -6.307 -5.845 -10.312 1.00 98.38 256 ALA A O 1
ATOM 1977 N N . THR A 1 257 ? -6.804 -5.647 -12.495 1.00 97.56 257 THR A N 1
ATOM 1978 C CA . THR A 1 257 ? -7.158 -7.048 -12.755 1.00 97.56 257 THR A CA 1
ATOM 1979 C C . THR A 1 257 ? -6.095 -7.787 -13.567 1.00 97.56 257 THR A C 1
ATOM 1981 O O . THR A 1 257 ? -6.116 -9.013 -13.609 1.00 97.56 257 THR A O 1
ATOM 1984 N N . CYS A 1 258 ? -5.145 -7.056 -14.155 1.00 97.19 258 CYS A N 1
ATOM 1985 C CA . CYS A 1 258 ? -3.993 -7.575 -14.887 1.00 97.19 258 CYS A CA 1
ATOM 1986 C C . CYS A 1 258 ? -2.782 -6.632 -14.766 1.00 97.19 258 CYS A C 1
ATOM 1988 O O . CYS A 1 258 ? -2.896 -5.497 -14.284 1.00 97.19 258 CYS A O 1
ATOM 1990 N N . LEU A 1 259 ? -1.615 -7.091 -15.230 1.00 98.12 259 LEU A N 1
ATOM 1991 C CA . LEU A 1 259 ? -0.380 -6.299 -15.207 1.00 98.12 259 LEU A CA 1
ATOM 1992 C C . LEU A 1 259 ? -0.494 -4.981 -15.987 1.00 98.12 259 LEU A C 1
ATOM 1994 O O . LEU A 1 259 ? 0.042 -3.970 -15.544 1.00 98.12 259 LEU A O 1
ATOM 1998 N N . GLU A 1 260 ? -1.198 -4.970 -17.117 1.00 98.06 260 GLU A N 1
ATOM 1999 C CA . GLU A 1 260 ? -1.352 -3.780 -17.957 1.00 98.06 260 GLU A CA 1
ATOM 2000 C C . GLU A 1 260 ? -2.082 -2.642 -17.225 1.00 98.06 260 GLU A C 1
ATOM 2002 O O . GLU A 1 260 ? -1.655 -1.491 -17.297 1.00 98.06 260 GLU A O 1
ATOM 2007 N N . GLU A 1 261 ? -3.141 -2.955 -16.474 1.00 98.56 261 GLU A N 1
ATOM 2008 C CA . GLU A 1 261 ? -3.867 -1.966 -15.666 1.00 98.56 261 GLU A CA 1
ATOM 2009 C C . GLU A 1 261 ? -3.019 -1.455 -14.494 1.00 98.56 261 GLU A C 1
ATOM 2011 O O . GLU A 1 261 ? -3.047 -0.268 -14.173 1.00 98.56 261 GLU A O 1
ATOM 2016 N N . ALA A 1 262 ? -2.224 -2.328 -13.869 1.00 98.50 262 ALA A N 1
ATOM 2017 C CA . ALA A 1 262 ? -1.307 -1.916 -12.810 1.00 98.50 262 ALA A CA 1
ATOM 2018 C C . ALA A 1 262 ? -0.205 -0.979 -13.332 1.00 98.50 262 ALA A C 1
ATOM 2020 O O . ALA A 1 262 ? 0.097 0.032 -12.695 1.00 98.50 262 ALA A O 1
ATOM 2021 N N . VAL A 1 263 ? 0.359 -1.291 -14.505 1.00 98.50 263 VAL A N 1
ATOM 2022 C CA . VAL A 1 263 ? 1.323 -0.434 -15.207 1.00 98.50 263 VAL A CA 1
ATOM 2023 C C . VAL A 1 263 ? 0.703 0.927 -15.512 1.00 98.50 263 VAL A C 1
ATOM 2025 O O . VAL A 1 263 ? 1.330 1.941 -15.222 1.00 98.50 263 VAL A O 1
ATOM 2028 N N . ASP A 1 264 ? -0.528 0.965 -16.030 1.00 98.56 264 ASP A N 1
ATOM 2029 C CA . ASP A 1 264 ? -1.220 2.217 -16.349 1.00 98.56 264 ASP A CA 1
ATOM 2030 C C . ASP A 1 264 ? -1.408 3.112 -15.112 1.00 98.56 264 ASP A C 1
ATOM 2032 O O . ASP A 1 264 ? -1.132 4.313 -15.170 1.00 98.56 264 ASP A O 1
ATOM 2036 N N . ILE A 1 265 ? -1.795 2.523 -13.972 1.00 98.31 265 ILE A N 1
ATOM 2037 C CA . ILE A 1 265 ? -1.952 3.245 -12.700 1.00 98.31 265 ILE A CA 1
ATOM 2038 C C . ILE A 1 265 ? -0.625 3.860 -12.245 1.00 98.31 265 ILE A C 1
ATOM 2040 O O . ILE A 1 265 ? -0.600 5.039 -11.890 1.00 98.31 265 ILE A O 1
ATOM 2044 N N . ILE A 1 266 ? 0.463 3.080 -12.233 1.00 98.25 266 ILE A N 1
ATOM 2045 C CA . ILE A 1 266 ? 1.766 3.540 -11.729 1.00 98.25 266 ILE A CA 1
ATOM 2046 C C . ILE A 1 266 ? 2.382 4.558 -12.693 1.00 98.25 266 ILE A C 1
ATOM 2048 O O . ILE A 1 266 ? 2.855 5.606 -12.260 1.00 98.25 266 ILE A O 1
ATOM 2052 N N . GLN A 1 267 ? 2.348 4.295 -13.999 1.00 97.50 267 GLN A N 1
ATOM 2053 C CA . GLN A 1 267 ? 2.980 5.143 -15.009 1.00 97.50 267 GLN A CA 1
ATOM 2054 C C . GLN A 1 267 ? 2.365 6.545 -15.078 1.00 97.50 267 GLN A C 1
ATOM 2056 O O . GLN A 1 267 ? 3.078 7.518 -15.323 1.00 97.50 267 GLN A O 1
ATOM 2061 N N . HIS A 1 268 ? 1.054 6.653 -14.861 1.00 96.56 268 HIS A N 1
ATOM 2062 C CA . HIS A 1 268 ? 0.326 7.919 -14.953 1.00 96.56 268 HIS A CA 1
ATOM 2063 C C . HIS A 1 268 ? 0.044 8.569 -13.592 1.00 96.56 268 HIS A C 1
ATOM 2065 O O . HIS A 1 268 ? -0.598 9.622 -13.535 1.00 96.56 268 HIS A O 1
ATOM 2071 N N . ALA A 1 269 ? 0.508 7.974 -12.490 1.00 95.94 269 ALA A N 1
ATOM 2072 C CA . ALA A 1 269 ? 0.444 8.606 -11.182 1.00 95.94 269 ALA A CA 1
ATOM 2073 C C . ALA A 1 269 ? 1.413 9.796 -11.100 1.00 95.94 269 ALA A C 1
ATOM 2075 O O . ALA A 1 269 ? 2.535 9.756 -11.602 1.00 95.94 269 ALA A O 1
ATOM 2076 N N . MET A 1 270 ? 0.984 10.858 -10.417 1.00 95.12 270 MET A N 1
ATOM 2077 C CA . MET A 1 270 ? 1.887 11.930 -10.007 1.00 95.12 270 MET A CA 1
ATOM 2078 C C . MET A 1 270 ? 2.581 11.498 -8.717 1.00 95.12 270 MET A C 1
ATOM 2080 O O . MET A 1 270 ? 1.979 11.550 -7.645 1.00 95.12 270 MET A O 1
ATOM 2084 N N . HIS A 1 271 ? 3.810 11.003 -8.840 1.00 95.19 271 HIS A N 1
ATOM 2085 C CA . HIS A 1 271 ? 4.583 10.459 -7.723 1.00 95.19 271 HIS A CA 1
ATOM 2086 C C . HIS A 1 271 ? 5.117 11.560 -6.808 1.00 95.19 271 HIS A C 1
ATOM 2088 O O . HIS A 1 271 ? 5.328 12.699 -7.231 1.00 95.19 271 HIS A O 1
ATOM 2094 N N . THR A 1 272 ? 5.341 11.205 -5.546 1.00 92.31 272 THR A N 1
ATOM 2095 C CA . THR A 1 272 ? 5.854 12.121 -4.525 1.00 92.31 272 THR A CA 1
ATOM 2096 C C . THR A 1 272 ? 7.365 11.975 -4.359 1.00 92.31 272 THR A C 1
ATOM 2098 O O . THR A 1 272 ? 8.140 12.848 -4.743 1.00 92.31 272 THR A O 1
ATOM 2101 N N . ILE A 1 273 ? 7.792 10.842 -3.815 1.00 88.50 273 ILE A N 1
ATOM 2102 C CA . ILE A 1 273 ? 9.179 10.545 -3.452 1.00 88.50 273 ILE A CA 1
ATOM 2103 C C . ILE A 1 273 ? 9.718 9.350 -4.237 1.00 88.50 273 ILE A C 1
ATOM 2105 O O . ILE A 1 273 ? 8.980 8.704 -4.984 1.00 88.50 273 ILE A O 1
ATOM 2109 N N . GLY A 1 274 ? 11.017 9.086 -4.101 1.00 89.44 274 GLY A N 1
ATOM 2110 C CA . GLY A 1 274 ? 11.665 7.990 -4.809 1.00 89.44 274 GLY A CA 1
ATOM 2111 C C . GLY A 1 274 ? 11.215 6.617 -4.307 1.00 89.44 274 GLY A C 1
ATOM 2112 O O . GLY A 1 274 ? 11.417 6.276 -3.142 1.00 89.44 274 GLY A O 1
ATOM 2113 N N . TYR A 1 275 ? 10.617 5.810 -5.180 1.00 91.12 275 TYR A N 1
ATOM 2114 C CA . TYR A 1 275 ? 10.183 4.450 -4.863 1.00 91.12 275 TYR A CA 1
ATOM 2115 C C . TYR A 1 275 ? 10.410 3.517 -6.033 1.00 91.12 275 TYR A C 1
ATOM 2117 O O . TYR A 1 275 ? 10.105 3.853 -7.181 1.00 91.12 275 TYR A O 1
ATOM 2125 N N . ASN A 1 276 ? 10.849 2.309 -5.705 1.00 94.12 276 ASN A N 1
ATOM 2126 C CA . ASN A 1 276 ? 10.809 1.194 -6.621 1.00 94.12 276 ASN A CA 1
ATOM 2127 C C . ASN A 1 276 ? 9.595 0.330 -6.286 1.00 94.12 276 ASN A C 1
ATOM 2129 O O . ASN A 1 276 ? 9.370 0.007 -5.119 1.00 94.12 276 ASN A O 1
ATOM 2133 N N . TYR A 1 277 ? 8.829 -0.069 -7.296 1.00 97.00 277 TYR A N 1
ATOM 2134 C CA . TYR A 1 277 ? 7.711 -1.000 -7.127 1.00 97.00 277 TYR A CA 1
ATOM 2135 C C . TYR A 1 277 ? 7.967 -2.271 -7.916 1.00 97.00 277 TYR A C 1
ATOM 2137 O O . TYR A 1 277 ? 8.575 -2.228 -8.979 1.00 97.00 277 TYR A O 1
ATOM 2145 N N . LEU A 1 278 ? 7.443 -3.390 -7.432 1.00 97.75 278 LEU A N 1
ATOM 2146 C CA . LEU A 1 278 ? 7.362 -4.632 -8.184 1.00 97.75 278 LEU A CA 1
ATOM 2147 C C . LEU A 1 278 ? 5.912 -5.088 -8.184 1.00 97.75 278 LEU A C 1
ATOM 2149 O O . LEU A 1 278 ? 5.338 -5.361 -7.128 1.00 97.75 278 LEU A O 1
ATOM 2153 N N . VAL A 1 279 ? 5.338 -5.196 -9.377 1.00 98.38 279 VAL A N 1
ATOM 2154 C CA . VAL A 1 279 ? 4.010 -5.767 -9.575 1.00 98.38 279 VAL A CA 1
ATOM 2155 C C . VAL A 1 279 ? 4.152 -7.082 -10.319 1.00 98.38 279 VAL A C 1
ATOM 2157 O O . VAL A 1 279 ? 4.754 -7.132 -11.389 1.00 98.38 279 VAL A O 1
ATOM 2160 N N . ALA A 1 280 ? 3.579 -8.142 -9.761 1.00 98.38 280 ALA A N 1
ATOM 2161 C CA . ALA A 1 280 ? 3.565 -9.460 -10.378 1.00 98.38 280 ALA A CA 1
ATOM 2162 C C . ALA A 1 280 ? 2.130 -9.927 -10.619 1.00 98.38 280 ALA A C 1
ATOM 2164 O O . ALA A 1 280 ? 1.279 -9.778 -9.747 1.00 98.38 280 ALA A O 1
ATOM 2165 N N . ASP A 1 281 ? 1.894 -10.500 -11.790 1.00 98.19 281 ASP A N 1
ATOM 2166 C CA . ASP A 1 281 ? 0.658 -11.140 -12.220 1.00 98.19 281 ASP A CA 1
ATOM 2167 C C . ASP A 1 281 ? 0.887 -12.653 -12.239 1.00 98.19 281 ASP A C 1
ATOM 2169 O O . ASP A 1 281 ? 1.657 -13.178 -13.052 1.00 98.19 281 ASP A O 1
ATOM 2173 N N . GLY A 1 282 ? 0.270 -13.346 -11.283 1.00 97.12 282 GLY A N 1
ATOM 2174 C CA . GLY A 1 282 ? 0.390 -14.792 -11.141 1.00 97.12 282 GLY A CA 1
ATOM 2175 C C . GLY A 1 282 ? -0.465 -15.599 -12.119 1.00 97.12 282 GLY A C 1
ATOM 2176 O O . GLY A 1 282 ? -0.322 -16.820 -12.122 1.00 97.12 282 GLY A O 1
ATOM 2177 N N . ASP A 1 283 ? -1.344 -14.954 -12.894 1.00 96.62 283 ASP A N 1
ATOM 2178 C CA . ASP A 1 283 ? -2.253 -15.566 -13.870 1.00 96.62 283 ASP A CA 1
ATOM 2179 C C . ASP A 1 283 ? -2.988 -16.836 -13.366 1.00 96.62 283 ASP A C 1
ATOM 2181 O O . ASP A 1 283 ? -2.879 -17.930 -13.940 1.00 96.62 283 ASP A O 1
ATOM 2185 N N . PRO A 1 284 ? -3.726 -16.749 -12.241 1.00 94.56 284 PRO A N 1
ATOM 2186 C CA . PRO A 1 284 ? -4.357 -17.919 -11.636 1.00 94.56 284 PRO A CA 1
ATOM 2187 C C . PRO A 1 284 ? -5.470 -18.523 -12.503 1.00 94.56 284 PRO A C 1
ATOM 2189 O O . PRO A 1 284 ? -5.736 -19.720 -12.387 1.00 94.56 284 PRO A O 1
ATOM 2192 N N . GLU A 1 285 ? -6.121 -17.731 -13.362 1.00 94.56 285 GLU A N 1
ATOM 2193 C CA . GLU A 1 285 ? -7.232 -18.188 -14.209 1.00 94.56 285 GLU A CA 1
ATOM 2194 C C . GLU A 1 285 ? -6.785 -19.189 -15.279 1.00 94.56 285 GLU A C 1
ATOM 2196 O O . GLU A 1 285 ? -7.519 -20.132 -15.588 1.00 94.56 285 GLU A O 1
ATOM 2201 N N . HIS A 1 286 ? -5.570 -19.027 -15.808 1.00 96.00 286 HIS A N 1
ATOM 2202 C CA . HIS A 1 286 ? -5.033 -19.892 -16.857 1.00 96.00 286 HIS A CA 1
ATOM 2203 C C . HIS A 1 286 ? -4.060 -20.949 -16.328 1.00 96.00 286 HIS A C 1
ATOM 2205 O O . HIS A 1 286 ? -3.501 -21.705 -17.130 1.00 96.00 286 HIS A O 1
ATOM 2211 N N . PHE A 1 287 ? -3.861 -21.051 -15.008 1.00 95.12 287 PHE A N 1
ATOM 2212 C CA . PHE A 1 287 ? -2.909 -21.989 -14.416 1.00 95.12 287 PHE A CA 1
ATOM 2213 C C . PHE A 1 287 ? -3.137 -23.436 -14.895 1.00 95.12 287 PHE A C 1
ATOM 2215 O O . PHE A 1 287 ? -4.220 -24.007 -14.756 1.00 95.12 287 PHE A O 1
ATOM 2222 N N . GLY A 1 288 ? -2.085 -24.047 -15.454 1.00 93.56 288 GLY A N 1
ATOM 2223 C CA . GLY A 1 288 ? -2.116 -25.409 -16.003 1.00 93.56 288 GLY A CA 1
ATOM 2224 C C . GLY A 1 288 ? -2.635 -25.526 -17.443 1.00 93.56 288 GLY A C 1
ATOM 2225 O O . GLY A 1 288 ? -2.757 -26.643 -17.948 1.00 93.56 288 GLY A O 1
ATOM 2226 N N . THR A 1 289 ? -2.925 -24.409 -18.112 1.00 96.25 289 THR A N 1
ATOM 2227 C CA . THR A 1 289 ? -3.308 -24.362 -19.533 1.00 96.25 289 THR A CA 1
ATOM 2228 C C . THR A 1 289 ? -2.159 -23.847 -20.406 1.00 96.25 289 THR A C 1
ATOM 2230 O O . THR A 1 289 ? -1.188 -23.291 -19.901 1.00 96.25 289 THR A O 1
ATOM 2233 N N . GLU A 1 290 ? -2.272 -23.985 -21.731 1.00 94.94 290 GLU A N 1
ATOM 2234 C CA . GLU A 1 290 ? -1.309 -23.393 -22.680 1.00 94.94 290 GLU A CA 1
ATOM 2235 C C . GLU A 1 290 ? -1.311 -21.854 -22.664 1.00 94.94 290 GLU A C 1
ATOM 2237 O O . GLU A 1 290 ? -0.362 -21.241 -23.144 1.00 94.94 290 GLU A O 1
ATOM 2242 N N . ALA A 1 291 ? -2.364 -21.234 -22.119 1.00 96.00 291 ALA A N 1
ATOM 2243 C CA . ALA A 1 291 ? -2.475 -19.785 -21.984 1.00 96.00 291 ALA A CA 1
ATOM 2244 C C . ALA A 1 291 ? -1.796 -19.239 -20.715 1.00 96.00 291 ALA A C 1
ATOM 2246 O O . ALA A 1 291 ? -1.716 -18.024 -20.579 1.00 96.00 291 ALA A O 1
ATOM 2247 N N . PHE A 1 292 ? -1.308 -20.111 -19.817 1.00 97.12 292 PHE A N 1
ATOM 2248 C CA . PHE A 1 292 ? -0.652 -19.700 -18.576 1.00 97.12 292 PHE A CA 1
ATOM 2249 C C . PHE A 1 292 ? 0.576 -18.831 -18.858 1.00 97.12 292 PHE A C 1
ATOM 2251 O O . PHE A 1 292 ? 1.552 -19.294 -19.455 1.00 97.12 292 PHE A O 1
ATOM 2258 N N . ASN A 1 293 ? 0.529 -17.581 -18.413 1.00 95.94 293 ASN A N 1
ATOM 2259 C CA . ASN A 1 293 ? 1.531 -16.572 -18.719 1.00 95.94 293 ASN A CA 1
ATOM 2260 C C . ASN A 1 293 ? 1.763 -15.627 -17.527 1.00 95.94 293 ASN A C 1
ATOM 2262 O O . ASN A 1 293 ? 1.391 -14.449 -17.586 1.00 95.94 293 ASN A O 1
ATOM 2266 N N . PRO A 1 294 ? 2.395 -16.119 -16.446 1.00 97.50 294 PRO A N 1
ATOM 2267 C CA . PRO A 1 294 ? 2.783 -15.270 -15.332 1.00 97.50 294 PRO A CA 1
ATOM 2268 C C . PRO A 1 294 ? 3.820 -14.236 -15.773 1.00 97.50 294 PRO A C 1
ATOM 2270 O O . PRO A 1 294 ? 4.728 -14.537 -16.555 1.00 97.50 294 PRO A O 1
ATOM 2273 N N . ARG A 1 295 ? 3.695 -13.009 -15.269 1.00 97.50 295 ARG A N 1
ATOM 2274 C CA . ARG A 1 295 ? 4.529 -11.866 -15.670 1.00 97.50 295 ARG A CA 1
ATOM 2275 C C . ARG A 1 295 ? 4.759 -10.925 -14.494 1.00 97.50 295 ARG A C 1
ATOM 2277 O O . ARG A 1 295 ? 4.014 -10.941 -13.523 1.00 97.50 295 ARG A O 1
ATOM 2284 N N . ALA A 1 296 ? 5.773 -10.076 -14.592 1.00 98.19 296 ALA A N 1
ATOM 2285 C CA . ALA A 1 296 ? 6.002 -9.005 -13.630 1.00 98.19 296 ALA A CA 1
ATOM 2286 C C . ALA A 1 296 ? 6.603 -7.773 -14.310 1.00 98.19 296 ALA A C 1
ATOM 2288 O O . ALA A 1 296 ? 7.207 -7.887 -15.381 1.00 98.19 296 ALA A O 1
ATOM 2289 N N . ALA A 1 297 ? 6.447 -6.623 -13.662 1.00 98.00 297 ALA A N 1
ATOM 2290 C CA . ALA A 1 297 ? 7.104 -5.371 -14.005 1.00 98.00 297 ALA A CA 1
ATOM 2291 C C . ALA A 1 297 ? 7.686 -4.738 -12.736 1.00 98.00 297 ALA A C 1
ATOM 2293 O O . ALA A 1 297 ? 7.012 -4.684 -11.702 1.00 98.00 297 ALA A O 1
ATOM 2294 N N . ALA A 1 298 ? 8.924 -4.265 -12.830 1.00 97.31 298 ALA A N 1
ATOM 2295 C CA . ALA A 1 298 ? 9.524 -3.373 -11.853 1.00 97.31 298 ALA A CA 1
ATOM 2296 C C . ALA A 1 298 ? 9.410 -1.932 -12.340 1.00 97.31 298 ALA A C 1
ATOM 2298 O O . ALA A 1 298 ? 9.362 -1.657 -13.539 1.00 97.31 298 ALA A O 1
ATOM 2299 N N . PHE A 1 299 ? 9.359 -1.015 -11.389 1.00 96.69 299 PHE A N 1
ATOM 2300 C CA . PHE A 1 299 ? 9.234 0.408 -11.630 1.00 96.69 299 PHE A CA 1
ATOM 2301 C C . PHE A 1 299 ? 10.297 1.118 -10.819 1.00 96.69 299 PHE A C 1
ATOM 2303 O O . PHE A 1 299 ? 10.476 0.779 -9.654 1.00 96.69 299 PHE A O 1
ATOM 2310 N N . GLU A 1 300 ? 10.926 2.128 -11.404 1.00 94.69 300 GLU A N 1
ATOM 2311 C CA . GLU A 1 300 ? 11.709 3.118 -10.668 1.00 94.69 300 GLU A CA 1
ATOM 2312 C C . GLU A 1 300 ? 11.018 4.465 -10.831 1.00 94.69 300 GLU A C 1
ATOM 2314 O O . GLU A 1 300 ? 10.862 4.976 -11.945 1.00 94.69 300 GLU A O 1
ATOM 2319 N N . THR A 1 301 ? 10.549 5.025 -9.723 1.00 94.62 301 THR A N 1
ATOM 2320 C CA . THR A 1 301 ? 9.720 6.229 -9.724 1.00 94.62 301 THR A CA 1
ATOM 2321 C C . THR A 1 301 ? 10.326 7.306 -8.849 1.00 94.62 301 THR A C 1
ATOM 2323 O O . THR A 1 301 ? 10.937 7.024 -7.822 1.00 94.62 301 THR A O 1
ATOM 2326 N N . ASN A 1 302 ? 10.151 8.552 -9.264 1.00 91.62 302 ASN A N 1
ATOM 2327 C CA . ASN A 1 302 ? 10.294 9.742 -8.439 1.00 91.62 302 ASN A CA 1
ATOM 2328 C C . ASN A 1 302 ? 9.315 10.801 -8.968 1.00 91.62 302 ASN A C 1
ATOM 2330 O O . ASN A 1 302 ? 8.539 10.522 -9.884 1.00 91.62 302 ASN A O 1
ATOM 2334 N N . HIS A 1 303 ? 9.352 12.027 -8.446 1.00 89.19 303 HIS A N 1
ATOM 2335 C CA . HIS A 1 303 ? 8.406 13.057 -8.883 1.00 89.19 303 HIS A CA 1
ATOM 2336 C C . HIS A 1 303 ? 8.464 13.379 -10.393 1.00 89.19 303 HIS A C 1
ATOM 2338 O O . HIS A 1 303 ? 7.460 13.745 -11.000 1.00 89.19 303 HIS A O 1
ATOM 2344 N N . ALA A 1 304 ? 9.639 13.254 -11.012 1.00 89.94 304 ALA A N 1
ATOM 2345 C CA . ALA A 1 304 ? 9.890 13.653 -12.393 1.00 89.94 304 ALA A CA 1
ATOM 2346 C C . ALA A 1 304 ? 9.860 12.489 -13.398 1.00 89.94 304 ALA A C 1
ATOM 2348 O O . ALA A 1 304 ? 9.695 12.730 -14.596 1.00 89.94 304 ALA A O 1
ATOM 2349 N N . CYS A 1 305 ? 10.061 11.247 -12.954 1.00 91.38 305 CYS A N 1
ATOM 2350 C CA . CYS A 1 305 ? 10.180 10.098 -13.843 1.00 91.38 305 CYS A CA 1
ATOM 2351 C C . CYS A 1 305 ? 9.521 8.831 -13.298 1.00 91.38 305 CYS A C 1
ATOM 2353 O O . CYS A 1 305 ? 9.478 8.586 -12.097 1.00 91.38 305 CYS A O 1
ATOM 2355 N N . CYS A 1 306 ? 9.080 7.989 -14.229 1.00 95.81 306 CYS A N 1
ATOM 2356 C CA . CYS A 1 306 ? 8.659 6.618 -13.987 1.00 95.81 306 CYS A CA 1
ATOM 2357 C C . CYS A 1 306 ? 9.283 5.745 -15.081 1.00 95.81 306 CYS A C 1
ATOM 2359 O O . CYS A 1 306 ? 8.843 5.790 -16.232 1.00 95.81 306 CYS A O 1
ATOM 2361 N N . ALA A 1 307 ? 10.325 4.992 -14.739 1.00 95.19 307 ALA A N 1
ATOM 2362 C CA . ALA A 1 307 ? 10.893 3.959 -15.597 1.00 95.19 307 ALA A CA 1
ATOM 2363 C C . ALA A 1 307 ? 10.223 2.614 -15.295 1.00 95.19 307 ALA A C 1
ATOM 2365 O O . ALA A 1 307 ? 9.771 2.382 -14.174 1.00 95.19 307 ALA A O 1
ATOM 2366 N N . ILE A 1 308 ? 10.123 1.753 -16.307 1.00 96.81 308 ILE A N 1
ATOM 2367 C CA . ILE A 1 308 ? 9.451 0.453 -16.220 1.00 96.81 308 ILE A CA 1
ATOM 2368 C C . ILE A 1 308 ? 10.389 -0.593 -16.807 1.00 96.81 308 ILE A C 1
ATOM 2370 O O . ILE A 1 308 ? 10.921 -0.385 -17.899 1.00 96.81 308 ILE A O 1
ATOM 2374 N N . PHE A 1 309 ? 10.541 -1.708 -16.103 1.00 96.75 309 PHE A N 1
ATOM 2375 C CA . PHE A 1 309 ? 11.438 -2.799 -16.452 1.00 96.75 309 PHE A CA 1
ATOM 2376 C C . PHE A 1 309 ? 10.683 -4.124 -16.426 1.00 96.75 309 PHE A C 1
ATOM 2378 O O . PHE A 1 309 ? 10.057 -4.487 -15.427 1.00 96.75 309 PHE A O 1
ATOM 2385 N N . TYR A 1 310 ? 10.742 -4.858 -17.531 1.00 97.25 310 TYR A N 1
ATOM 2386 C CA . TYR A 1 310 ? 10.167 -6.197 -17.649 1.00 97.25 310 TYR A CA 1
ATOM 2387 C C . TYR A 1 310 ? 11.250 -7.284 -17.583 1.00 97.25 310 TYR A C 1
ATOM 2389 O O . TYR A 1 310 ? 12.449 -7.017 -17.509 1.00 97.25 310 TYR A O 1
ATOM 2397 N N . ALA A 1 311 ? 10.843 -8.553 -17.628 1.00 96.69 311 ALA A N 1
ATOM 2398 C CA . ALA A 1 311 ? 11.802 -9.639 -17.809 1.00 96.69 311 ALA A CA 1
ATOM 2399 C C . ALA A 1 311 ? 12.532 -9.511 -19.158 1.00 96.69 311 ALA A C 1
ATOM 2401 O O . ALA A 1 311 ? 11.900 -9.303 -20.193 1.00 96.69 311 ALA A O 1
ATOM 2402 N N . ASP A 1 312 ? 13.853 -9.712 -19.141 1.00 96.12 312 ASP A N 1
ATOM 2403 C CA . ASP A 1 312 ? 14.754 -9.602 -20.302 1.00 96.12 312 ASP A CA 1
ATOM 2404 C C . ASP A 1 312 ? 14.658 -8.237 -21.021 1.00 96.12 312 ASP A C 1
ATOM 2406 O O . ASP A 1 312 ? 14.715 -8.166 -22.250 1.00 96.12 312 ASP A O 1
ATOM 2410 N N . ASP A 1 313 ? 14.481 -7.150 -20.256 1.00 96.31 313 ASP A N 1
ATOM 2411 C CA . ASP A 1 313 ? 14.243 -5.809 -20.800 1.00 96.31 313 ASP A CA 1
ATOM 2412 C C . ASP A 1 313 ? 15.436 -5.279 -21.627 1.00 96.31 313 ASP A C 1
ATOM 2414 O O . ASP A 1 313 ? 16.580 -5.296 -21.159 1.00 96.31 313 ASP A O 1
ATOM 2418 N N . PRO A 1 314 ? 15.216 -4.744 -22.842 1.00 95.19 314 PRO A N 1
ATOM 2419 C CA . PRO A 1 314 ? 16.266 -4.088 -23.619 1.00 95.19 314 PRO A CA 1
ATOM 2420 C C . PRO A 1 314 ? 16.932 -2.900 -22.910 1.00 95.19 314 PRO A C 1
ATOM 2422 O O . PRO A 1 314 ? 18.096 -2.615 -23.192 1.00 95.19 314 PRO A O 1
ATOM 2425 N N . GLN A 1 315 ? 16.224 -2.208 -22.010 1.00 94.25 315 GLN A N 1
ATOM 2426 C CA . GLN A 1 315 ? 16.787 -1.119 -21.207 1.00 94.25 315 GLN A CA 1
ATOM 2427 C C . GLN A 1 315 ? 17.872 -1.640 -20.263 1.00 94.25 315 GLN A C 1
ATOM 2429 O O . GLN A 1 315 ? 18.945 -1.048 -20.196 1.00 94.25 315 GLN A O 1
ATOM 2434 N N . GLU A 1 316 ? 17.640 -2.790 -19.626 1.00 93.88 316 GLU A N 1
ATOM 2435 C CA . GLU A 1 316 ? 18.625 -3.473 -18.779 1.00 93.88 316 GLU A CA 1
ATOM 2436 C C . GLU A 1 316 ? 19.843 -3.932 -19.593 1.00 93.88 316 GLU A C 1
ATOM 2438 O O . GLU A 1 316 ? 20.985 -3.752 -19.175 1.00 93.88 316 GLU A O 1
ATOM 2443 N N . HIS A 1 317 ? 19.634 -4.456 -20.807 1.00 94.56 317 HIS A N 1
ATOM 2444 C CA . HIS A 1 317 ? 20.743 -4.795 -21.716 1.00 94.56 317 HIS A CA 1
ATOM 2445 C C . HIS A 1 317 ? 21.593 -3.575 -22.101 1.00 94.56 317 HIS A C 1
ATOM 2447 O O . HIS A 1 317 ? 22.796 -3.708 -22.329 1.00 94.56 317 HIS A O 1
ATOM 2453 N N . ALA A 1 318 ? 20.974 -2.399 -22.203 1.00 94.88 318 ALA A N 1
ATOM 2454 C CA . ALA A 1 318 ? 21.636 -1.154 -22.583 1.00 94.88 318 ALA A CA 1
ATOM 2455 C C . ALA A 1 318 ? 22.190 -0.356 -21.387 1.00 94.88 318 ALA A C 1
ATOM 2457 O O . ALA A 1 318 ? 22.895 0.633 -21.601 1.00 94.88 318 ALA A O 1
ATOM 2458 N N . ALA A 1 319 ? 21.886 -0.758 -20.149 1.00 92.88 319 ALA A N 1
ATOM 2459 C CA . ALA A 1 319 ? 22.228 -0.013 -18.945 1.00 92.88 319 ALA A CA 1
ATOM 2460 C C . ALA A 1 319 ? 23.740 -0.036 -18.679 1.00 92.88 319 ALA A C 1
ATOM 2462 O O . ALA A 1 319 ? 24.320 -1.047 -18.270 1.00 92.88 319 ALA A O 1
ATOM 2463 N N . THR A 1 320 ? 24.383 1.111 -18.903 1.00 94.00 320 THR A N 1
ATOM 2464 C CA . THR A 1 320 ? 25.819 1.322 -18.683 1.00 94.00 320 THR A CA 1
ATOM 2465 C C . THR A 1 320 ? 26.065 2.596 -17.889 1.00 94.00 320 THR A C 1
ATOM 2467 O O . THR A 1 320 ? 25.433 3.615 -18.167 1.00 94.00 320 THR A O 1
ATOM 2470 N N . TRP A 1 321 ? 27.017 2.574 -16.960 1.00 92.75 321 TRP A N 1
ATOM 2471 C CA . TRP A 1 321 ? 27.529 3.775 -16.300 1.00 92.75 321 TRP A CA 1
ATOM 2472 C C . TRP A 1 321 ? 28.966 4.038 -16.756 1.00 92.75 321 TRP A C 1
ATOM 2474 O O . TRP A 1 321 ? 29.660 3.119 -17.186 1.00 92.75 321 TRP A O 1
ATOM 2484 N N . THR A 1 322 ? 29.411 5.290 -16.695 1.00 95.06 322 THR A N 1
ATOM 2485 C CA . THR A 1 322 ? 30.780 5.660 -17.077 1.00 95.06 322 THR A CA 1
ATOM 2486 C C . THR A 1 322 ? 31.669 5.692 -15.841 1.00 95.06 322 THR A C 1
ATOM 2488 O O . THR A 1 322 ? 31.435 6.509 -14.949 1.00 95.06 322 THR A O 1
ATOM 2491 N N . ASP A 1 323 ? 32.684 4.829 -15.792 1.00 93.19 323 ASP A N 1
ATOM 2492 C CA . ASP A 1 323 ? 33.643 4.782 -14.685 1.00 93.19 323 ASP A CA 1
ATOM 2493 C C . ASP A 1 323 ? 34.570 6.022 -14.643 1.00 93.19 323 ASP A C 1
ATOM 2495 O O . ASP A 1 323 ? 34.592 6.814 -15.593 1.00 93.19 323 ASP A O 1
ATOM 2499 N N . PRO A 1 324 ? 35.340 6.248 -13.555 1.00 96.06 324 PRO A N 1
ATOM 2500 C CA . PRO A 1 324 ? 36.248 7.397 -13.450 1.00 96.06 324 PRO A CA 1
ATOM 2501 C C . PRO A 1 324 ? 37.322 7.482 -14.546 1.00 96.06 324 PRO A C 1
ATOM 2503 O O . PRO A 1 324 ? 37.868 8.562 -14.771 1.00 96.06 324 PRO A O 1
ATOM 2506 N N . ASP A 1 325 ? 37.613 6.370 -15.225 1.00 96.00 325 ASP A N 1
ATOM 2507 C CA . ASP A 1 325 ? 38.567 6.291 -16.332 1.00 96.00 325 ASP A CA 1
ATOM 2508 C C . ASP A 1 325 ? 37.891 6.530 -17.701 1.00 96.00 325 ASP A C 1
ATOM 2510 O O . ASP A 1 325 ? 38.563 6.573 -18.735 1.00 96.00 325 ASP A O 1
ATOM 2514 N N . GLY A 1 326 ? 36.570 6.740 -17.721 1.00 94.81 326 GLY A N 1
ATOM 2515 C CA . GLY A 1 326 ? 35.780 7.023 -18.917 1.00 94.81 326 GLY A CA 1
ATOM 2516 C C . GLY A 1 326 ? 35.256 5.782 -19.643 1.00 94.81 326 GLY A C 1
ATOM 2517 O O . GLY A 1 326 ? 34.752 5.915 -20.761 1.00 94.81 326 GLY A O 1
ATOM 2518 N N . ASN A 1 327 ? 35.362 4.586 -19.057 1.00 95.69 327 ASN A N 1
ATOM 2519 C CA . ASN A 1 327 ? 34.869 3.357 -19.676 1.00 95.69 327 ASN A CA 1
ATOM 2520 C C . ASN A 1 327 ? 33.379 3.158 -19.391 1.00 95.69 327 ASN A C 1
ATOM 2522 O O . ASN A 1 327 ? 32.914 3.371 -18.274 1.00 95.69 327 ASN A O 1
ATOM 2526 N N . ALA A 1 328 ? 32.639 2.673 -20.389 1.00 95.12 328 ALA A N 1
ATOM 2527 C CA . ALA A 1 328 ? 31.270 2.215 -20.187 1.00 95.12 328 ALA A CA 1
ATOM 2528 C C . ALA A 1 328 ? 31.275 0.846 -19.489 1.00 95.12 328 ALA A C 1
ATOM 2530 O O . ALA A 1 328 ? 31.787 -0.136 -20.031 1.00 95.12 328 ALA A O 1
ATOM 2531 N N . VAL A 1 329 ? 30.686 0.782 -18.299 1.00 94.88 329 VAL A N 1
ATOM 2532 C CA . VAL A 1 329 ? 30.550 -0.426 -17.488 1.00 94.88 329 VAL A CA 1
ATOM 2533 C C . VAL A 1 329 ? 29.073 -0.824 -17.457 1.00 94.88 329 VAL A C 1
ATOM 2535 O O . VAL A 1 329 ? 28.253 -0.052 -16.951 1.00 94.88 329 VAL A O 1
ATOM 2538 N N . PRO A 1 330 ? 28.698 -1.998 -17.999 1.00 92.62 330 PRO A N 1
ATOM 2539 C CA . PRO A 1 330 ? 27.325 -2.475 -17.923 1.00 92.62 330 PRO A CA 1
ATOM 2540 C C . PRO A 1 330 ? 26.961 -2.783 -16.468 1.00 92.62 330 PRO A C 1
ATOM 2542 O O . PRO A 1 330 ? 27.759 -3.383 -15.745 1.00 92.62 330 PRO A O 1
ATOM 2545 N N . TYR A 1 331 ? 25.768 -2.373 -16.046 1.00 91.19 331 TYR A N 1
ATOM 2546 C CA . TYR A 1 331 ? 25.267 -2.627 -14.690 1.00 91.19 331 TYR A CA 1
ATOM 2547 C C . TYR A 1 331 ? 23.844 -3.189 -14.650 1.00 91.19 331 TYR A C 1
ATOM 2549 O O . TYR A 1 331 ? 23.410 -3.607 -13.579 1.00 91.19 331 TYR A O 1
ATOM 2557 N N . GLY A 1 332 ? 23.140 -3.224 -15.785 1.00 88.94 332 GLY A N 1
ATOM 2558 C CA . GLY A 1 332 ? 21.819 -3.836 -15.845 1.00 88.94 332 GLY A CA 1
ATOM 2559 C C . GLY A 1 332 ? 21.850 -5.350 -15.636 1.00 88.94 332 GLY A C 1
ATOM 2560 O O . GLY A 1 332 ? 22.862 -6.024 -15.865 1.00 88.94 332 GLY A O 1
ATOM 2561 N N . LEU A 1 333 ? 20.715 -5.890 -15.208 1.00 89.44 333 LEU A N 1
ATOM 2562 C CA . LEU A 1 333 ? 20.492 -7.296 -14.891 1.00 89.44 333 LEU A CA 1
ATOM 2563 C C . LEU A 1 333 ? 19.342 -7.869 -15.738 1.00 89.44 333 LEU A C 1
ATOM 2565 O O . LEU A 1 333 ? 18.328 -8.307 -15.189 1.00 89.44 333 LEU A O 1
ATOM 2569 N N . PRO A 1 334 ? 19.483 -7.934 -17.078 1.00 92.56 334 PRO A N 1
ATOM 2570 C CA . PRO A 1 334 ? 18.440 -8.485 -17.928 1.00 92.56 334 PRO A CA 1
ATOM 2571 C C . PRO A 1 334 ? 18.281 -9.983 -17.663 1.00 92.56 334 PRO A C 1
ATOM 2573 O O . PRO A 1 334 ? 19.187 -10.793 -17.891 1.00 92.56 334 PRO A O 1
ATOM 2576 N N . MET A 1 335 ? 17.106 -10.371 -17.173 1.00 94.50 335 MET A N 1
ATOM 2577 C CA . MET A 1 335 ? 16.813 -11.753 -16.823 1.00 94.50 335 MET A CA 1
ATOM 2578 C C . MET A 1 335 ? 15.535 -12.241 -17.486 1.00 94.50 335 MET A C 1
ATOM 2580 O O . MET A 1 335 ? 14.451 -11.726 -17.242 1.00 94.50 335 MET A O 1
ATOM 2584 N N . LYS A 1 336 ? 15.637 -13.327 -18.253 1.00 95.88 336 LYS A N 1
ATOM 2585 C CA . LYS A 1 336 ? 14.452 -14.071 -18.698 1.00 95.88 336 LYS A CA 1
ATOM 2586 C C . LYS A 1 336 ? 13.706 -14.639 -17.498 1.00 95.88 336 LYS A C 1
ATOM 2588 O O . LYS A 1 336 ? 14.349 -15.241 -16.636 1.00 95.88 336 LYS A O 1
ATOM 2593 N N . GLU A 1 337 ? 12.384 -14.475 -17.489 1.00 96.75 337 GLU A N 1
ATOM 2594 C CA . GLU A 1 337 ? 11.451 -15.027 -16.490 1.00 96.75 337 GLU A CA 1
ATOM 2595 C C . GLU A 1 337 ? 11.760 -14.610 -15.038 1.00 96.75 337 GLU A C 1
ATOM 2597 O O . GLU A 1 337 ? 11.523 -15.367 -14.093 1.00 96.75 337 GLU A O 1
ATOM 2602 N N . ALA A 1 338 ? 12.348 -13.423 -14.865 1.00 96.88 338 ALA A N 1
ATOM 2603 C CA . ALA A 1 338 ? 12.586 -12.815 -13.564 1.00 96.88 338 ALA A CA 1
ATOM 2604 C C . ALA A 1 338 ? 12.675 -11.288 -13.655 1.00 96.88 338 ALA A C 1
ATOM 2606 O O . ALA A 1 338 ? 13.095 -10.757 -14.680 1.00 96.88 338 ALA A O 1
ATOM 2607 N N . VAL A 1 339 ? 12.329 -10.611 -12.563 1.00 94.81 339 VAL A N 1
ATOM 2608 C CA . VAL A 1 339 ? 12.467 -9.159 -12.370 1.00 94.81 339 VAL A CA 1
ATOM 2609 C C . VAL A 1 339 ? 12.921 -8.909 -10.927 1.00 94.81 339 VAL A C 1
ATOM 2611 O O . VAL A 1 339 ? 12.503 -9.647 -10.029 1.00 94.81 339 VAL A O 1
ATOM 2614 N N . MET A 1 340 ? 13.790 -7.921 -10.705 1.00 86.38 340 MET A N 1
ATOM 2615 C CA . MET A 1 340 ? 14.308 -7.518 -9.388 1.00 86.38 340 MET A CA 1
ATOM 2616 C C . MET A 1 340 ? 14.254 -6.007 -9.243 1.00 86.38 340 MET A C 1
ATOM 2618 O O . MET A 1 340 ? 14.494 -5.346 -10.273 1.00 86.38 340 MET A O 1
#